Protein AF-0000000075263740 (afdb_homodimer)

InterPro domains:
  IPR004861 Atypical dual-specificity phosphatase Siw14-like [PF03162] (4-153)
  IPR016130 Protein-tyrosine phosphatase, active site [PS00383] (99-109)
  IPR020422 Dual specificity protein phosphatase domain [PS50054] (9-160)
  IPR020428 Atypical dual-specificity phosphatase Siw14-like, plant and fungi [PR01911] (4-21)
  IPR020428 Atypical dual-specificity phosphatase Siw14-like, plant and fungi [PR01911] (41-54)
  IPR020428 Atypical dual-specificity phosphatase Siw14-like, plant and fungi [PR01911] (60-74)
  IPR020428 Atypical dual-specificity phosphatase Siw14-like, plant and fungi [PR01911] (77-91)
  IPR029021 Protein-tyrosine phosphatase-like [G3DSA:3.90.190.10] (3-152)
  IPR029021 Protein-tyrosine phosphatase-like [SSF52799] (4-150)

Structure (mmCIF, N/CA/C/O backbone):
data_AF-0000000075263740-model_v1
#
loop_
_entity.id
_entity.type
_entity.pdbx_description
1 polymer 'diphosphoinositol-polyphosphate diphosphatase'
#
loop_
_atom_site.group_PDB
_atom_site.id
_atom_site.type_symbol
_atom_site.label_atom_id
_atom_site.label_alt_id
_atom_site.label_comp_id
_atom_site.label_asym_id
_atom_site.label_entity_id
_atom_site.label_seq_id
_atom_site.pdbx_PDB_ins_code
_atom_site.Cartn_x
_atom_site.Cartn_y
_atom_site.Cartn_z
_atom_site.occupancy
_atom_site.B_iso_or_equiv
_atom_site.auth_seq_id
_atom_site.auth_comp_id
_atom_site.auth_asym_id
_atom_site.auth_atom_id
_atom_site.pdbx_PDB_model_num
ATOM 1 N N . GLU A 1 1 ? 23.812 7.07 6.633 1 76.94 1 GLU A N 1
ATOM 2 C CA . GLU A 1 1 ? 23.484 5.73 6.168 1 76.94 1 GLU A CA 1
ATOM 3 C C . GLU A 1 1 ? 22.984 5.754 4.723 1 76.94 1 GLU A C 1
ATOM 5 O O . GLU A 1 1 ? 22.375 6.73 4.285 1 76.94 1 GLU A O 1
ATOM 10 N N . GLU A 1 2 ? 23.391 4.809 3.998 1 90.5 2 GLU A N 1
ATOM 11 C CA . GLU A 1 2 ? 22.984 4.715 2.6 1 90.5 2 GLU A CA 1
ATOM 12 C C . GLU A 1 2 ? 21.469 4.613 2.471 1 90.5 2 GLU A C 1
ATOM 14 O O . GLU A 1 2 ? 20.812 3.936 3.268 1 90.5 2 GLU A O 1
ATOM 19 N N . ALA A 1 3 ? 20.938 5.309 1.479 1 95.38 3 ALA A N 1
ATOM 20 C CA . ALA A 1 3 ? 19.5 5.324 1.26 1 95.38 3 ALA A CA 1
ATOM 21 C C . ALA A 1 3 ? 18.984 3.93 0.912 1 95.38 3 ALA A C 1
ATOM 23 O O . ALA A 1 3 ? 19.656 3.176 0.198 1 95.38 3 ALA A O 1
ATOM 24 N N . LEU A 1 4 ? 17.922 3.613 1.418 1 97.81 4 LEU A N 1
ATOM 25 C CA . LEU A 1 4 ? 17.234 2.365 1.099 1 97.81 4 LEU A CA 1
ATOM 26 C C . LEU A 1 4 ? 16.469 2.482 -0.217 1 97.81 4 LEU A C 1
ATOM 28 O O . LEU A 1 4 ? 15.859 3.516 -0.495 1 97.81 4 LEU A O 1
ATOM 32 N N . ILE A 1 5 ? 16.5 1.421 -1.01 1 98.5 5 ILE A N 1
ATOM 33 C CA . ILE A 1 5 ? 15.852 1.415 -2.316 1 98.5 5 ILE A CA 1
ATOM 34 C C . ILE A 1 5 ? 14.891 0.235 -2.41 1 98.5 5 ILE A C 1
ATOM 36 O O . ILE A 1 5 ? 15.297 -0.881 -2.744 1 98.5 5 ILE A O 1
ATOM 40 N N . PRO A 1 6 ? 13.672 0.442 -2.109 1 98.56 6 PRO A N 1
ATOM 41 C CA . PRO A 1 6 ? 12.711 -0.633 -2.367 1 98.56 6 PRO A CA 1
ATOM 42 C C . PRO A 1 6 ? 12.602 -0.986 -3.848 1 98.56 6 PRO A C 1
ATOM 44 O O . PRO A 1 6 ? 12.883 -0.147 -4.707 1 98.56 6 PRO A O 1
ATOM 47 N N . PRO A 1 7 ? 12.273 -2.227 -4.102 1 98.5 7 PRO A N 1
ATOM 48 C CA . PRO A 1 7 ? 11.984 -2.525 -5.508 1 98.5 7 PRO A CA 1
ATOM 49 C C . PRO A 1 7 ? 10.828 -1.7 -6.062 1 98.5 7 PRO A C 1
ATOM 51 O O . PRO A 1 7 ? 9.969 -1.248 -5.305 1 98.5 7 PRO A O 1
ATOM 54 N N . GLU A 1 8 ? 10.797 -1.529 -7.332 1 97.25 8 GLU A N 1
ATOM 55 C CA . GLU A 1 8 ? 9.703 -0.794 -7.969 1 97.25 8 GLU A CA 1
ATOM 56 C C . GLU A 1 8 ? 8.352 -1.419 -7.641 1 97.25 8 GLU A C 1
ATOM 58 O O . GLU A 1 8 ? 8.242 -2.639 -7.504 1 97.25 8 GLU A O 1
ATOM 63 N N . ASN A 1 9 ? 7.355 -0.54 -7.52 1 97.69 9 ASN A N 1
ATOM 64 C CA . ASN A 1 9 ? 5.984 -0.971 -7.27 1 97.69 9 ASN A CA 1
ATOM 65 C C . ASN A 1 9 ? 5.855 -1.677 -5.922 1 97.69 9 ASN A C 1
ATOM 67 O O . ASN A 1 9 ? 5.023 -2.572 -5.762 1 97.69 9 ASN A O 1
ATOM 71 N N . PHE A 1 10 ? 6.742 -1.309 -5.023 1 98.56 10 PHE A N 1
ATOM 72 C CA . PHE A 1 10 ? 6.707 -1.87 -3.68 1 98.56 10 PHE A CA 1
ATOM 73 C C . PHE A 1 10 ? 5.559 -1.276 -2.873 1 98.56 10 PHE A C 1
ATOM 75 O O . PHE A 1 10 ? 5.309 -0.071 -2.936 1 98.56 10 PHE A O 1
ATOM 82 N N . ASN A 1 11 ? 4.926 -2.109 -2.135 1 98.44 11 ASN A N 1
ATOM 83 C CA . ASN A 1 11 ? 3.92 -1.655 -1.181 1 98.44 11 ASN A CA 1
ATOM 84 C C . ASN A 1 11 ? 3.539 -2.758 -0.197 1 98.44 11 ASN A C 1
ATOM 86 O O . ASN A 1 11 ? 3.797 -3.936 -0.45 1 98.44 11 ASN A O 1
ATOM 90 N N . MET A 1 12 ? 3.053 -2.33 0.878 1 98.19 12 MET A N 1
ATOM 91 C CA . MET A 1 12 ? 2.4 -3.273 1.782 1 98.19 12 MET A CA 1
ATOM 92 C C . MET A 1 12 ? 0.976 -3.572 1.323 1 98.19 12 MET A C 1
ATOM 94 O O . MET A 1 12 ? 0.215 -2.654 1.011 1 98.19 12 MET A O 1
ATOM 98 N N . VAL A 1 13 ? 0.697 -4.844 1.227 1 98.38 13 VAL A N 1
ATOM 99 C CA . VAL A 1 13 ? -0.637 -5.273 0.818 1 98.38 13 VAL A CA 1
ATOM 100 C C . VAL A 1 13 ? -1.546 -5.371 2.041 1 98.38 13 VAL A C 1
ATOM 102 O O . VAL A 1 13 ? -2.65 -4.824 2.049 1 98.38 13 VAL A O 1
ATOM 105 N N . CYS A 1 14 ? -1.186 -6.055 2.996 1 96.88 14 CYS A N 1
ATOM 106 C CA . CYS A 1 14 ? -1.741 -6.191 4.336 1 96.88 14 CYS A CA 1
ATOM 107 C C . CYS A 1 14 ? -0.668 -6.621 5.332 1 96.88 14 CYS A C 1
ATOM 109 O O . CYS A 1 14 ? 0.514 -6.68 4.988 1 96.88 14 CYS A O 1
ATOM 111 N N . GLU A 1 15 ? -1.033 -6.77 6.578 1 94.75 15 GLU A N 1
ATOM 112 C CA . GLU A 1 15 ? -0.039 -7.059 7.609 1 94.75 15 GLU A CA 1
ATOM 113 C C . GLU A 1 15 ? 0.858 -8.219 7.195 1 94.75 15 GLU A C 1
ATOM 115 O O . GLU A 1 15 ? 0.372 -9.32 6.922 1 94.75 15 GLU A O 1
ATOM 120 N N . HIS A 1 16 ? 2.133 -7.984 7 1 96.31 16 HIS A N 1
ATOM 121 C CA . HIS A 1 16 ? 3.209 -8.945 6.781 1 96.31 16 HIS A CA 1
ATOM 122 C C . HIS A 1 16 ? 3.211 -9.445 5.34 1 96.31 16 HIS A C 1
ATOM 124 O O . HIS A 1 16 ? 3.844 -10.461 5.031 1 96.31 16 HIS A O 1
ATOM 130 N N . VAL A 1 17 ? 2.451 -8.844 4.477 1 98.5 17 VAL A N 1
ATOM 131 C CA . VAL A 1 17 ? 2.432 -9.188 3.059 1 98.5 17 VAL A CA 1
ATOM 132 C C . VAL A 1 17 ? 2.857 -7.984 2.225 1 98.5 17 VAL A C 1
ATOM 134 O O . VAL A 1 17 ? 2.254 -6.91 2.316 1 98.5 17 VAL A O 1
ATOM 137 N N . TYR A 1 18 ? 3.863 -8.18 1.417 1 98.81 18 TYR A N 1
ATOM 138 C CA . TYR A 1 18 ? 4.398 -7.117 0.57 1 98.81 18 TYR A CA 1
ATOM 139 C C . TYR A 1 18 ? 4.34 -7.512 -0.9 1 98.81 18 TYR A C 1
ATOM 141 O O . TYR A 1 18 ? 4.352 -8.703 -1.23 1 98.81 18 TYR A O 1
ATOM 149 N N . ARG A 1 19 ? 4.281 -6.504 -1.743 1 98.88 19 ARG A N 1
ATOM 150 C CA . ARG A 1 19 ? 4.348 -6.715 -3.186 1 98.88 19 ARG A CA 1
ATOM 151 C C . ARG A 1 19 ? 5.43 -5.848 -3.82 1 98.88 19 ARG A C 1
ATOM 153 O O . ARG A 1 19 ? 5.762 -4.785 -3.297 1 98.88 19 ARG A O 1
ATOM 160 N N . SER A 1 20 ? 5.941 -6.297 -4.934 1 98.75 20 SER A N 1
ATOM 161 C CA . SER A 1 20 ? 6.91 -5.461 -5.637 1 98.75 20 SER A CA 1
ATOM 162 C C . SER A 1 20 ? 7.207 -6.008 -7.031 1 98.75 20 SER A C 1
ATOM 164 O O . SER A 1 20 ? 6.629 -7.016 -7.441 1 98.75 20 SER A O 1
ATOM 166 N N . SER A 1 21 ? 8.086 -5.297 -7.719 1 98.56 21 SER A N 1
ATOM 167 C CA . SER A 1 21 ? 8.773 -5.828 -8.891 1 98.56 21 SER A CA 1
ATOM 168 C C . SER A 1 21 ? 9.898 -6.777 -8.492 1 98.56 21 SER A C 1
ATOM 170 O O . SER A 1 21 ? 10.148 -6.984 -7.305 1 98.56 21 SER A O 1
ATOM 172 N N . PHE A 1 22 ? 10.484 -7.336 -9.492 1 98.81 22 PHE A N 1
ATOM 173 C CA . PHE A 1 22 ? 11.594 -8.258 -9.297 1 98.81 22 PHE A CA 1
ATOM 174 C C . PHE A 1 22 ? 12.734 -7.59 -8.531 1 98.81 22 PHE A C 1
ATOM 176 O O . PHE A 1 22 ? 13.227 -6.539 -8.945 1 98.81 22 PHE A O 1
ATOM 183 N N . PRO A 1 23 ? 13.203 -8.188 -7.434 1 98.69 23 PRO A N 1
ATOM 184 C CA . PRO A 1 23 ? 14.273 -7.578 -6.645 1 98.69 23 PRO A CA 1
ATOM 185 C C . PRO A 1 23 ? 15.641 -7.691 -7.32 1 98.69 23 PRO A C 1
ATOM 187 O O . PRO A 1 23 ? 15.992 -8.758 -7.832 1 98.69 23 PRO A O 1
ATOM 190 N N . LYS A 1 24 ? 16.328 -6.645 -7.332 1 98.5 24 LYS A N 1
ATOM 191 C CA . LYS A 1 24 ? 17.703 -6.594 -7.797 1 98.5 24 LYS A CA 1
ATOM 192 C C . LYS A 1 24 ? 18.672 -6.344 -6.637 1 98.5 24 LYS A C 1
ATOM 194 O O . LYS A 1 24 ? 18.234 -6.059 -5.516 1 98.5 24 LYS A O 1
ATOM 199 N N . LYS A 1 25 ? 19.938 -6.426 -6.84 1 98.31 25 LYS A N 1
ATOM 200 C CA . LYS A 1 25 ? 20.969 -6.297 -5.809 1 98.31 25 LYS A CA 1
ATOM 201 C C . LYS A 1 25 ? 20.812 -4.984 -5.043 1 98.31 25 LYS A C 1
ATOM 203 O O . LYS A 1 25 ? 20.969 -4.949 -3.82 1 98.31 25 LYS A O 1
ATOM 208 N N . LYS A 1 26 ? 20.5 -3.932 -5.727 1 98.12 26 LYS A N 1
ATOM 209 C CA . LYS A 1 26 ? 20.391 -2.611 -5.113 1 98.12 26 LYS A CA 1
ATOM 210 C C . LYS A 1 26 ? 19.25 -2.564 -4.109 1 98.12 26 LYS A C 1
ATOM 212 O O . LYS A 1 26 ? 19.156 -1.638 -3.301 1 98.12 26 LYS A O 1
ATOM 217 N N . HIS A 1 27 ? 18.391 -3.553 -4.176 1 98.62 27 HIS A N 1
ATOM 218 C CA . HIS A 1 27 ? 17.219 -3.574 -3.309 1 98.62 27 HIS A CA 1
ATOM 219 C C . HIS A 1 27 ? 17.484 -4.379 -2.041 1 98.62 27 HIS A C 1
ATOM 221 O O . HIS A 1 27 ? 16.656 -4.383 -1.119 1 98.62 27 HIS A O 1
ATOM 227 N N . TYR A 1 28 ? 18.547 -5.098 -1.917 1 98.44 28 TY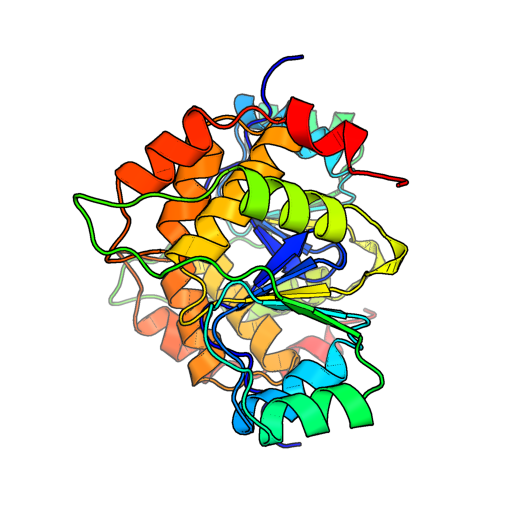R A N 1
ATOM 228 C CA . TYR A 1 28 ? 18.766 -6.109 -0.885 1 98.44 28 TYR A CA 1
ATOM 229 C C . TYR A 1 28 ? 18.828 -5.469 0.497 1 98.44 28 TYR A C 1
ATOM 231 O O . TYR A 1 28 ? 18.281 -6.004 1.463 1 98.44 28 TYR A O 1
ATOM 239 N N . LYS A 1 29 ? 19.484 -4.324 0.58 1 98 29 LYS A N 1
ATOM 240 C CA . LYS A 1 29 ? 19.578 -3.66 1.877 1 98 29 LYS A CA 1
ATOM 241 C C . LYS A 1 29 ? 18.188 -3.311 2.414 1 98 29 LYS A C 1
ATOM 243 O O . LYS A 1 29 ? 17.938 -3.439 3.613 1 98 29 LYS A O 1
ATOM 248 N N . PHE A 1 30 ? 17.359 -2.844 1.54 1 98.56 30 PHE A N 1
ATOM 249 C CA . PHE A 1 30 ? 15.977 -2.555 1.916 1 98.56 30 PHE A CA 1
ATOM 250 C C . PHE A 1 30 ? 15.258 -3.826 2.344 1 98.56 30 PHE A C 1
ATOM 252 O O . PHE A 1 30 ? 14.594 -3.852 3.385 1 98.56 30 PHE A O 1
ATOM 259 N N . LEU A 1 31 ? 15.43 -4.91 1.576 1 98.69 31 LEU A N 1
ATOM 260 C CA . LEU A 1 31 ? 14.719 -6.164 1.829 1 98.69 31 LEU A CA 1
ATOM 261 C C . LEU A 1 31 ? 15.172 -6.781 3.15 1 98.69 31 LEU A C 1
ATOM 263 O O . LEU A 1 31 ? 14.375 -7.414 3.844 1 98.69 31 LEU A O 1
ATOM 267 N N . GLU A 1 32 ? 16.422 -6.586 3.514 1 98.31 32 GLU A N 1
ATOM 268 C CA . GLU A 1 32 ? 16.938 -7.094 4.781 1 98.31 32 GLU A CA 1
ATOM 269 C C . GLU A 1 32 ? 16.172 -6.508 5.965 1 98.31 32 GLU A C 1
ATOM 271 O O . GLU A 1 32 ? 15.961 -7.184 6.973 1 98.31 32 GLU A O 1
ATOM 276 N N . LYS A 1 33 ? 15.727 -5.297 5.812 1 97.25 33 LYS A N 1
ATOM 277 C CA . LYS A 1 33 ? 15.047 -4.609 6.906 1 97.25 33 LYS A CA 1
ATOM 278 C C . LYS A 1 33 ? 13.648 -5.176 7.129 1 97.25 33 LYS A C 1
ATOM 280 O O . LYS A 1 33 ? 13.062 -5.004 8.203 1 97.25 33 LYS A O 1
ATOM 285 N N . LEU A 1 34 ? 13.117 -5.848 6.137 1 97.56 34 LEU A N 1
ATOM 286 C CA . LEU A 1 34 ? 11.758 -6.371 6.227 1 97.56 34 LEU A CA 1
ATOM 287 C C . LEU A 1 34 ? 11.727 -7.676 7.016 1 97.56 34 LEU A C 1
ATOM 289 O O . LEU A 1 34 ? 10.664 -8.125 7.438 1 97.56 34 LEU A O 1
ATOM 293 N N . LYS A 1 35 ? 12.914 -8.328 7.125 1 98.25 35 LYS A N 1
ATOM 294 C CA . LYS A 1 35 ? 13.023 -9.594 7.844 1 98.25 35 LYS A CA 1
ATOM 295 C C . LYS A 1 35 ? 12.031 -10.617 7.305 1 98.25 35 LYS A C 1
ATOM 297 O O . LYS A 1 35 ? 11.32 -11.266 8.078 1 98.25 35 LYS A O 1
ATOM 302 N N . LEU A 1 36 ? 12.086 -10.805 6.023 1 98.75 36 LEU A N 1
ATOM 303 C CA . LEU A 1 36 ? 11.18 -11.703 5.332 1 98.75 36 LEU A CA 1
ATOM 304 C C . LEU A 1 36 ? 11.43 -13.148 5.742 1 98.75 36 LEU A C 1
ATOM 306 O O . LEU A 1 36 ? 12.586 -13.562 5.906 1 98.75 36 LEU A O 1
ATOM 310 N N . LYS A 1 37 ? 10.375 -13.844 5.848 1 98.88 37 LYS A N 1
ATOM 311 C CA . LYS A 1 37 ? 10.469 -15.289 6.012 1 98.88 37 LYS A CA 1
ATOM 312 C C . LYS A 1 37 ? 10.414 -16 4.66 1 98.88 37 LYS A C 1
ATOM 314 O O . LYS A 1 37 ? 11.016 -17.062 4.484 1 98.88 37 LYS A O 1
ATOM 319 N N . SER A 1 38 ? 9.68 -15.438 3.729 1 98.94 38 SER A N 1
ATOM 320 C CA . SER A 1 38 ? 9.531 -16.078 2.422 1 98.94 38 SER A CA 1
ATOM 321 C C . SER A 1 38 ? 9.453 -15.031 1.311 1 98.94 38 SER A C 1
ATOM 323 O O . SER A 1 38 ? 9.07 -13.883 1.552 1 98.94 38 SER A O 1
ATOM 325 N N . VAL A 1 39 ? 9.836 -15.445 0.193 1 98.94 39 VAL A N 1
ATOM 326 C CA . VAL A 1 39 ? 9.617 -14.734 -1.063 1 98.94 39 VAL A CA 1
ATOM 327 C C . VAL A 1 39 ? 8.836 -15.617 -2.027 1 98.94 39 VAL A C 1
ATOM 329 O O . VAL A 1 39 ? 9.203 -16.781 -2.256 1 98.94 39 VAL A O 1
ATOM 332 N N . LEU A 1 40 ? 7.754 -15.141 -2.502 1 98.88 40 LEU A N 1
ATOM 333 C CA . LEU A 1 40 ? 6.914 -15.805 -3.49 1 98.88 40 LEU A CA 1
ATOM 334 C C . LEU A 1 40 ? 7.035 -15.133 -4.852 1 98.88 40 LEU A C 1
ATOM 336 O O . LEU A 1 40 ? 6.738 -13.945 -4.988 1 98.88 40 LEU A O 1
ATOM 340 N N . THR A 1 41 ? 7.469 -15.883 -5.828 1 98.75 41 THR A N 1
ATOM 341 C CA . THR A 1 41 ? 7.605 -15.312 -7.16 1 98.75 41 THR A CA 1
ATOM 342 C C . THR A 1 41 ? 6.605 -15.938 -8.125 1 98.75 41 THR A C 1
ATOM 344 O O . THR A 1 41 ? 6.328 -17.141 -8.047 1 98.75 41 THR A O 1
ATOM 347 N N . LEU A 1 42 ? 6.168 -15.148 -9.055 1 97.88 42 LEU A N 1
ATOM 348 C CA . LEU A 1 42 ? 5.199 -15.594 -10.047 1 97.88 42 LEU A CA 1
ATOM 349 C C . LEU A 1 42 ? 5.852 -15.727 -11.422 1 97.88 42 LEU A C 1
ATOM 351 O O . LEU A 1 42 ? 5.172 -16 -12.414 1 97.88 42 LEU A O 1
ATOM 355 N N . ILE A 1 43 ? 7.141 -15.461 -11.453 1 96.5 43 ILE A N 1
ATOM 356 C CA . ILE A 1 43 ? 7.801 -15.578 -12.742 1 96.5 43 ILE A CA 1
ATOM 357 C C . ILE A 1 43 ? 8.07 -17.047 -13.055 1 96.5 43 ILE A C 1
ATOM 359 O O . ILE A 1 43 ? 8.227 -17.859 -12.148 1 96.5 43 ILE A O 1
ATOM 363 N N . LEU A 1 44 ? 8.172 -17.359 -14.359 1 93.25 44 LEU A N 1
ATOM 364 C CA . LEU A 1 44 ? 8.406 -18.719 -14.836 1 93.25 44 LEU A CA 1
ATOM 365 C C . LEU A 1 44 ? 9.898 -19.031 -14.875 1 93.25 44 LEU A C 1
ATOM 367 O O . LEU A 1 44 ? 10.297 -20.172 -14.672 1 93.25 44 LEU A O 1
ATOM 371 N N . GLU A 1 45 ? 10.664 -18.062 -15.133 1 94.94 45 GLU A N 1
ATOM 372 C CA . GLU A 1 45 ? 12.102 -18.219 -15.352 1 94.94 45 GLU A CA 1
ATOM 373 C C . GLU A 1 45 ? 12.812 -18.672 -14.078 1 94.94 45 GLU A C 1
ATOM 375 O O . GLU A 1 45 ? 12.32 -18.438 -12.969 1 94.94 45 GLU A O 1
ATOM 380 N N . GLU A 1 46 ? 13.867 -19.25 -14.297 1 96.81 46 GLU A N 1
ATOM 381 C CA . GLU A 1 46 ? 14.719 -19.625 -13.172 1 96.81 46 GLU A CA 1
ATOM 382 C C . GLU A 1 46 ? 15.188 -18.391 -12.398 1 96.81 46 GLU A C 1
ATOM 384 O O . GLU A 1 46 ? 15.555 -17.375 -13 1 96.81 46 GLU A O 1
ATOM 389 N N . TYR A 1 47 ? 15.141 -18.562 -11.133 1 97.38 47 TYR A N 1
ATOM 390 C CA . TYR A 1 47 ? 15.562 -17.438 -10.289 1 97.38 47 TYR A CA 1
ATOM 391 C C . TYR A 1 47 ? 17.078 -17.25 -10.359 1 97.38 47 TYR A C 1
ATOM 393 O O . TYR A 1 47 ? 17.844 -18.219 -10.258 1 97.38 47 TYR A O 1
ATOM 401 N N . PRO A 1 48 ? 17.547 -16.047 -10.594 1 98.06 48 PRO A N 1
ATOM 402 C CA . PRO A 1 48 ? 18.984 -15.82 -10.742 1 98.06 48 PRO A CA 1
ATOM 403 C C . PRO A 1 48 ? 19.781 -16.281 -9.523 1 98.06 48 PRO A C 1
ATOM 405 O O . PRO A 1 48 ? 19.312 -16.156 -8.391 1 98.06 48 PRO A O 1
ATOM 408 N N . GLU A 1 49 ? 20.969 -16.688 -9.727 1 98.19 49 GLU A N 1
ATOM 409 C CA . GLU A 1 49 ? 21.844 -17.219 -8.688 1 98.19 49 GLU A CA 1
ATOM 410 C C . GLU A 1 49 ? 22.078 -16.188 -7.582 1 98.19 49 GLU A C 1
ATOM 412 O O . GLU A 1 49 ? 22.062 -16.531 -6.398 1 98.19 49 GLU A O 1
ATOM 417 N N . GLN A 1 50 ? 22.312 -15.008 -7.996 1 98.19 50 GLN A N 1
ATOM 418 C CA . GLN A 1 50 ? 22.578 -13.945 -7.031 1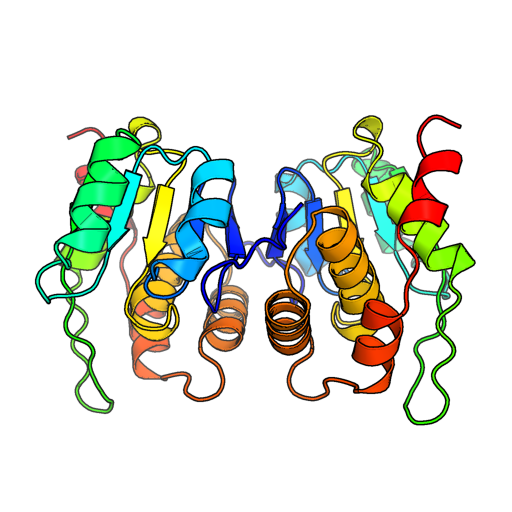 98.19 50 GLN A CA 1
ATOM 419 C C . GLN A 1 50 ? 21.391 -13.773 -6.082 1 98.19 50 GLN A C 1
ATOM 421 O O . GLN A 1 50 ? 21.578 -13.555 -4.883 1 98.19 50 GLN A O 1
ATOM 426 N N . ASN A 1 51 ? 20.234 -13.797 -6.621 1 98.69 51 ASN A N 1
ATOM 427 C CA . ASN A 1 51 ? 19.031 -13.688 -5.805 1 98.69 51 ASN A CA 1
ATOM 428 C C . ASN A 1 51 ? 18.875 -14.883 -4.867 1 98.69 51 ASN A C 1
ATOM 430 O O . ASN A 1 51 ? 18.531 -14.719 -3.699 1 98.69 51 ASN A O 1
ATOM 434 N N . MET A 1 52 ? 19.141 -16.062 -5.371 1 98.62 52 MET A N 1
ATOM 435 C CA . MET A 1 52 ? 19.047 -17.266 -4.543 1 98.62 52 MET A CA 1
ATOM 436 C C . MET A 1 52 ? 20.047 -17.203 -3.387 1 98.62 52 MET A C 1
ATOM 438 O O . MET A 1 52 ? 19.719 -17.594 -2.264 1 98.62 52 MET A O 1
ATOM 442 N N . LYS A 1 53 ? 21.188 -16.75 -3.658 1 98.62 53 LYS A N 1
ATOM 443 C CA . LYS A 1 53 ? 22.203 -16.609 -2.615 1 98.62 53 LYS A CA 1
ATOM 444 C C . LYS A 1 53 ? 21.719 -15.648 -1.523 1 98.62 53 LYS A C 1
ATOM 446 O O . LYS A 1 53 ? 21.891 -15.922 -0.334 1 98.62 53 LYS A O 1
ATOM 451 N N . PHE A 1 54 ? 21.172 -14.531 -1.949 1 98.69 54 PHE A N 1
ATOM 452 C CA . PHE A 1 54 ? 20.625 -13.57 -0.999 1 98.69 54 PHE A CA 1
ATOM 453 C C . PHE A 1 54 ? 19.578 -14.227 -0.096 1 98.69 54 PHE A C 1
ATOM 455 O O . PHE A 1 54 ? 19.625 -14.055 1.125 1 98.69 54 PHE A O 1
ATOM 462 N N . LEU A 1 55 ? 18.625 -14.961 -0.699 1 98.81 55 LEU A N 1
ATOM 463 C CA . LEU A 1 55 ? 17.594 -15.641 0.069 1 98.81 55 LEU A CA 1
ATOM 464 C C . LEU A 1 55 ? 18.203 -16.625 1.066 1 98.81 55 LEU A C 1
ATOM 466 O O . LEU A 1 55 ? 17.781 -16.672 2.225 1 98.81 55 LEU A O 1
ATOM 470 N N . GLU A 1 56 ? 19.172 -17.359 0.648 1 98.56 56 GLU A N 1
ATOM 471 C CA . GLU A 1 56 ? 19.844 -18.328 1.506 1 98.56 56 GLU A CA 1
ATOM 472 C C . GLU A 1 56 ? 20.547 -17.641 2.676 1 98.56 56 GLU A C 1
ATOM 474 O O . GLU A 1 56 ? 20.406 -18.078 3.824 1 98.56 56 GLU A O 1
ATOM 479 N N . GLU A 1 57 ? 21.203 -16.641 2.359 1 98.44 57 GLU A N 1
ATOM 480 C CA . GLU A 1 57 ? 21.938 -15.906 3.385 1 98.44 57 GLU A CA 1
ATOM 481 C C . GLU A 1 57 ? 21 -15.32 4.43 1 98.44 57 GLU A C 1
ATOM 483 O O . GLU A 1 57 ? 21.359 -15.195 5.602 1 98.44 57 GLU A O 1
ATOM 488 N N . GLN A 1 58 ? 19.859 -14.977 4.023 1 98.38 58 GLN A N 1
ATOM 489 C CA . GLN A 1 58 ? 18.891 -14.352 4.918 1 98.38 58 GLN A CA 1
ATOM 490 C C . GLN A 1 58 ? 17.922 -15.383 5.492 1 98.38 58 GLN A C 1
ATOM 492 O O . GLN A 1 58 ? 17 -15.039 6.227 1 98.38 58 GLN A O 1
ATOM 497 N N . ASN A 1 59 ? 18.125 -16.641 5.094 1 98.62 59 ASN A N 1
ATOM 498 C CA . ASN A 1 59 ? 17.266 -17.719 5.543 1 98.62 59 ASN A CA 1
ATOM 499 C C . ASN A 1 59 ? 15.82 -17.5 5.145 1 98.62 59 ASN A C 1
ATOM 501 O O . ASN A 1 59 ? 14.914 -17.641 5.973 1 98.62 59 ASN A O 1
ATOM 505 N N . ILE A 1 60 ? 15.648 -17.078 3.938 1 98.81 60 ILE A N 1
ATOM 506 C CA . ILE A 1 60 ? 14.32 -16.797 3.387 1 98.81 60 ILE A CA 1
ATOM 507 C C . ILE A 1 60 ? 13.867 -17.969 2.525 1 98.81 60 ILE A C 1
ATOM 509 O O . ILE A 1 60 ? 14.609 -18.438 1.649 1 98.81 60 ILE A O 1
ATOM 513 N N . GLN A 1 61 ? 12.672 -18.453 2.727 1 98.81 61 GLN A N 1
ATOM 514 C CA . GLN A 1 61 ? 12.086 -19.516 1.92 1 98.81 61 GLN A CA 1
ATOM 515 C C . GLN A 1 61 ? 11.664 -19 0.548 1 98.81 61 GLN A C 1
ATOM 517 O O . GLN A 1 61 ? 11.078 -17.922 0.44 1 98.81 61 GLN A O 1
ATOM 522 N N . PHE A 1 62 ? 12.031 -19.812 -0.433 1 98.75 62 PHE A N 1
ATOM 523 C CA . PHE A 1 62 ? 11.703 -19.438 -1.807 1 98.75 62 PHE A CA 1
ATOM 524 C C . PHE A 1 62 ? 10.508 -20.25 -2.309 1 98.75 62 PHE A C 1
ATOM 526 O O . PHE A 1 62 ? 10.531 -21.484 -2.295 1 98.75 62 PHE A O 1
ATOM 533 N N . LEU A 1 63 ? 9.469 -19.578 -2.777 1 98.75 63 LEU A N 1
ATOM 534 C CA . LEU A 1 63 ? 8.266 -20.188 -3.328 1 98.75 63 LEU A CA 1
ATOM 535 C C . LEU A 1 63 ? 8.016 -19.703 -4.754 1 98.75 63 LEU A C 1
ATOM 537 O O . LEU A 1 63 ? 7.812 -18.516 -4.98 1 98.75 63 LEU A O 1
ATOM 541 N N . GLN A 1 64 ? 8.023 -20.609 -5.672 1 98.38 64 GLN A N 1
ATOM 542 C CA . GLN A 1 64 ? 7.828 -20.219 -7.062 1 98.38 64 GLN A CA 1
ATOM 543 C C . GLN A 1 64 ? 6.555 -20.828 -7.637 1 98.38 64 GLN A C 1
ATOM 545 O O . GLN A 1 64 ? 6.379 -22.047 -7.609 1 98.38 64 GLN A O 1
ATOM 550 N N . PHE A 1 65 ? 5.684 -20.016 -8.07 1 97.38 65 PHE A N 1
ATOM 551 C CA . PHE A 1 65 ? 4.477 -20.375 -8.812 1 97.38 65 PHE A CA 1
ATOM 552 C C . PHE A 1 65 ? 4.461 -19.703 -10.18 1 97.38 65 PHE A C 1
ATOM 554 O O . PHE A 1 65 ? 3.758 -18.719 -10.383 1 97.38 65 PHE A O 1
ATOM 561 N N . GLY A 1 66 ? 5.129 -20.266 -11.078 1 94.69 66 GLY A N 1
ATOM 562 C CA . GLY A 1 66 ? 5.395 -19.656 -12.375 1 94.69 66 GLY A CA 1
ATOM 563 C C . GLY A 1 66 ? 4.148 -19.484 -13.219 1 94.69 66 GLY A C 1
ATOM 564 O O . GLY A 1 66 ? 3.439 -20.453 -13.5 1 94.69 66 GLY A O 1
ATOM 565 N N . ILE A 1 67 ? 3.92 -18.281 -13.578 1 92.75 67 ILE A N 1
ATOM 566 C CA . ILE A 1 67 ? 2.846 -17.906 -14.492 1 92.75 67 ILE A CA 1
ATOM 567 C C . ILE A 1 67 ? 3.424 -17.125 -15.672 1 92.75 67 ILE A C 1
ATOM 569 O O . ILE A 1 67 ? 4.203 -16.188 -15.484 1 92.75 67 ILE A O 1
ATOM 573 N N . ALA A 1 68 ? 3.08 -17.547 -16.875 1 88.19 68 ALA A N 1
ATOM 574 C CA . ALA A 1 68 ? 3.611 -16.875 -18.062 1 88.19 68 ALA A CA 1
ATOM 575 C C . ALA A 1 68 ? 3.117 -15.438 -18.141 1 88.19 68 ALA A C 1
ATOM 577 O O . ALA A 1 68 ? 1.954 -15.156 -17.844 1 88.19 68 ALA A O 1
ATOM 578 N N . GLY A 1 69 ? 4.043 -14.477 -18.406 1 79.88 69 GLY A N 1
ATOM 579 C CA . GLY A 1 69 ? 3.65 -13.094 -18.641 1 79.88 69 GLY A CA 1
ATOM 580 C C . GLY A 1 69 ? 2.852 -12.914 -19.922 1 79.88 69 GLY A C 1
ATOM 581 O O . GLY A 1 69 ? 3.268 -13.367 -20.984 1 79.88 69 GLY A O 1
ATOM 582 N N . ASN A 1 70 ? 1.552 -12.859 -19.812 1 68.25 70 ASN A N 1
ATOM 583 C CA . ASN A 1 70 ? 0.746 -12.828 -21.031 1 68.25 70 ASN A CA 1
ATOM 584 C C . ASN A 1 70 ? 0.507 -11.398 -21.5 1 68.25 70 ASN A C 1
ATOM 586 O O . ASN A 1 70 ? 0.52 -10.461 -20.703 1 68.25 70 ASN A O 1
ATOM 590 N N . LYS A 1 71 ? 0.788 -11.281 -22.875 1 68.12 71 LYS A N 1
ATOM 591 C CA . LYS A 1 71 ? 0.366 -10.031 -23.5 1 68.12 71 LYS A CA 1
ATOM 592 C C . LYS A 1 71 ? -1.03 -10.164 -24.094 1 68.12 71 LYS A C 1
ATOM 594 O O . LYS A 1 71 ? -1.386 -11.211 -24.625 1 68.12 71 LYS A O 1
ATOM 599 N N . GLU A 1 72 ? -1.943 -9.344 -23.75 1 65.56 72 GLU A N 1
ATOM 600 C CA . GLU A 1 72 ? -3.275 -9.328 -24.344 1 65.56 72 GLU A CA 1
ATOM 601 C C . GLU A 1 72 ? -3.205 -9.508 -25.859 1 65.56 72 GLU A C 1
ATOM 603 O O . GLU A 1 72 ? -2.221 -9.117 -26.5 1 65.56 72 GLU A O 1
ATOM 608 N N . PRO A 1 73 ? -4.203 -10.125 -26.531 1 64.5 73 PRO A N 1
ATOM 609 C CA . PRO A 1 73 ? -5.535 -10.477 -26.031 1 64.5 73 PRO A CA 1
ATOM 610 C C . PRO A 1 73 ? -5.609 -11.922 -25.531 1 64.5 73 PRO A C 1
ATOM 612 O O . PRO A 1 73 ? -6.664 -12.359 -25.062 1 64.5 73 PRO A O 1
ATOM 615 N N . PHE A 1 74 ? -4.613 -12.719 -25.641 1 59.5 74 PHE A N 1
ATOM 616 C CA . PHE A 1 74 ? -4.699 -14.141 -25.328 1 59.5 74 PHE A CA 1
ATOM 617 C C . PHE A 1 74 ? -4.043 -14.43 -23.984 1 59.5 74 PHE A C 1
ATOM 619 O O . PHE A 1 74 ? -2.922 -14.945 -23.922 1 59.5 74 PHE A O 1
ATOM 626 N N . VAL A 1 75 ? -4.527 -13.859 -22.906 1 63.25 75 VAL A N 1
ATOM 627 C CA . VAL A 1 75 ? -3.949 -14.055 -21.578 1 63.25 75 VAL A CA 1
ATOM 628 C C . VAL A 1 75 ? -4.602 -15.266 -20.906 1 63.25 75 VAL A C 1
ATOM 630 O O . VAL A 1 75 ? -5.832 -15.359 -20.844 1 63.25 75 VAL A O 1
ATOM 633 N N . GLN A 1 76 ? -3.891 -16.391 -20.812 1 78.5 76 GLN A N 1
ATOM 634 C CA . GLN A 1 76 ? -4.402 -17.469 -19.953 1 78.5 76 GLN A CA 1
ATOM 635 C C . GLN A 1 76 ? -3.697 -17.484 -18.609 1 78.5 76 GLN A C 1
ATOM 637 O O . GLN A 1 76 ? -2.498 -17.75 -18.531 1 78.5 76 GLN A O 1
ATOM 642 N N . ILE A 1 77 ? -4.398 -16.984 -17.641 1 84.94 77 ILE A N 1
ATOM 643 C CA . ILE A 1 77 ? -3.891 -17.062 -16.266 1 84.94 77 ILE A CA 1
ATOM 644 C C . ILE A 1 77 ? -4.301 -18.391 -15.641 1 84.94 77 ILE A C 1
ATOM 646 O O . ILE A 1 77 ? -5.492 -18.656 -15.469 1 84.94 77 ILE A O 1
ATOM 650 N N . PRO A 1 78 ? -3.34 -19.219 -15.352 1 91.69 78 PRO A N 1
ATOM 651 C CA . PRO A 1 78 ? -3.678 -20.516 -14.766 1 91.69 78 PRO A CA 1
ATOM 652 C C . PRO A 1 78 ? -4.285 -20.391 -13.367 1 91.69 78 PRO A C 1
ATOM 654 O O . PRO A 1 78 ? -3.586 -20.031 -12.414 1 91.69 78 PRO A O 1
ATOM 657 N N . GLU A 1 79 ? -5.465 -20.75 -13.273 1 92.81 79 GLU A N 1
ATOM 658 C CA . GLU A 1 79 ? -6.211 -20.625 -12.031 1 92.81 79 GLU A CA 1
ATOM 659 C C . GLU A 1 79 ? -5.59 -21.484 -10.922 1 92.81 79 GLU A C 1
ATOM 661 O O . GLU A 1 79 ? -5.555 -21.062 -9.766 1 92.81 79 GLU A O 1
ATOM 666 N N . ASP A 1 80 ? -5.121 -22.609 -11.297 1 93.31 80 ASP A N 1
ATOM 667 C CA . ASP A 1 80 ? -4.547 -23.516 -10.312 1 93.31 80 ASP A CA 1
ATOM 668 C C . ASP A 1 80 ? -3.285 -22.922 -9.688 1 93.31 80 ASP A C 1
ATOM 670 O O . ASP A 1 80 ? -3.055 -23.078 -8.484 1 93.31 80 ASP A O 1
ATOM 674 N N . LYS A 1 81 ? -2.469 -22.266 -10.469 1 94.5 81 LYS A N 1
ATOM 675 C CA . LYS A 1 81 ? -1.258 -21.641 -9.945 1 94.5 81 LYS A CA 1
ATOM 676 C C . LYS A 1 81 ? -1.596 -20.469 -9.031 1 94.5 81 LYS A C 1
ATOM 678 O O . LYS A 1 81 ? -0.962 -20.281 -7.992 1 94.5 81 LYS A O 1
ATOM 683 N N . ILE A 1 82 ? -2.584 -19.719 -9.422 1 96.31 82 ILE A N 1
ATOM 684 C CA . ILE A 1 82 ? -3.031 -18.609 -8.602 1 96.31 82 ILE A CA 1
ATOM 685 C C . ILE A 1 82 ? -3.568 -19.125 -7.27 1 96.31 82 ILE A C 1
ATOM 687 O O . ILE A 1 82 ? -3.246 -18.594 -6.207 1 96.31 82 ILE A O 1
ATOM 691 N N . SER A 1 83 ? -4.32 -20.219 -7.355 1 96.75 83 SER A N 1
ATOM 692 C CA . SER A 1 83 ? -4.879 -20.781 -6.137 1 96.75 83 SER A CA 1
ATOM 693 C C . SER A 1 83 ? -3.775 -21.312 -5.219 1 96.75 83 SER A C 1
ATOM 695 O O . SER A 1 83 ? -3.832 -21.125 -4.004 1 96.75 83 SER A O 1
ATOM 697 N N . ALA A 1 84 ? -2.82 -21.953 -5.789 1 96.31 84 ALA A N 1
ATOM 698 C CA . ALA A 1 84 ? -1.7 -22.469 -5.004 1 96.31 84 ALA A CA 1
ATOM 699 C C . ALA A 1 84 ? -0.908 -21.328 -4.371 1 96.31 84 ALA A C 1
ATOM 701 O O . ALA A 1 84 ? -0.516 -21.406 -3.203 1 96.31 84 ALA A O 1
ATOM 702 N N . ALA A 1 85 ? -0.649 -20.297 -5.156 1 97.69 85 ALA A N 1
ATOM 703 C CA . ALA A 1 85 ? 0.049 -19.125 -4.641 1 97.69 85 ALA A CA 1
ATOM 704 C C . ALA A 1 85 ? -0.746 -18.453 -3.516 1 97.69 85 ALA A C 1
ATOM 706 O O . ALA A 1 85 ? -0.177 -18.047 -2.502 1 97.69 85 ALA A O 1
ATOM 707 N N . LEU A 1 86 ? -2.033 -18.359 -3.715 1 97.75 86 LEU A N 1
ATOM 708 C CA . LEU A 1 86 ? -2.908 -17.766 -2.709 1 97.75 86 LEU A CA 1
ATOM 709 C C . LEU A 1 86 ? -2.881 -18.578 -1.418 1 97.75 86 LEU A C 1
ATOM 711 O O . LEU A 1 86 ? -2.855 -18.016 -0.324 1 97.75 86 LEU A O 1
ATOM 715 N N . ALA A 1 87 ? -2.912 -19.875 -1.547 1 97.12 87 ALA A N 1
ATOM 716 C CA . ALA A 1 87 ? -2.836 -20.734 -0.372 1 97.12 87 ALA A CA 1
ATOM 717 C C . ALA A 1 87 ? -1.548 -20.484 0.408 1 97.12 87 ALA A C 1
ATOM 719 O O . ALA A 1 87 ? -1.565 -20.406 1.64 1 97.12 87 ALA A O 1
ATOM 720 N N . ALA A 1 88 ? -0.45 -20.375 -0.293 1 97 88 ALA A N 1
ATOM 721 C CA . ALA A 1 88 ? 0.83 -20.078 0.345 1 97 88 ALA A CA 1
ATOM 722 C C . ALA A 1 88 ? 0.802 -18.703 1.025 1 97 88 ALA A C 1
ATOM 724 O O . ALA A 1 88 ? 1.359 -18.547 2.111 1 97 88 ALA A O 1
ATOM 725 N N . LEU A 1 89 ? 0.182 -17.766 0.364 1 97.06 89 LEU A N 1
ATOM 726 C CA . LEU A 1 89 ? 0.069 -16.406 0.871 1 97.06 89 LEU A CA 1
ATOM 727 C C . LEU A 1 89 ? -0.759 -16.375 2.15 1 97.06 89 LEU A C 1
ATOM 729 O O . LEU A 1 89 ? -0.469 -15.586 3.061 1 97.06 89 LEU A O 1
ATOM 733 N N . LEU A 1 90 ? -1.726 -17.188 2.246 1 95.69 90 LEU A N 1
ATOM 734 C CA . LEU A 1 90 ? -2.652 -17.188 3.373 1 95.69 90 LEU A CA 1
ATOM 735 C C . LEU A 1 90 ? -2.082 -17.969 4.551 1 95.69 90 LEU A C 1
ATOM 737 O O . LEU A 1 90 ? -2.584 -17.859 5.672 1 95.69 90 LEU A O 1
ATOM 741 N N . ASP A 1 91 ? -1.103 -18.797 4.324 1 95.94 91 ASP A N 1
ATOM 742 C CA . ASP A 1 91 ? -0.427 -19.531 5.383 1 95.94 91 ASP A CA 1
ATOM 743 C C . ASP A 1 91 ? 0.493 -18.625 6.191 1 95.94 91 ASP A C 1
ATOM 745 O O . ASP A 1 91 ? 1.582 -18.266 5.734 1 95.94 91 ASP A O 1
ATOM 749 N N . LYS A 1 92 ? 0.183 -18.328 7.402 1 95.31 92 LYS A N 1
ATOM 750 C CA . LYS A 1 92 ? 0.879 -17.359 8.234 1 95.31 92 LYS A CA 1
ATOM 751 C C . LYS A 1 92 ? 2.297 -17.812 8.555 1 95.31 92 LYS A C 1
ATOM 753 O O . LYS A 1 92 ? 3.141 -17.016 8.961 1 95.31 92 LYS A O 1
ATOM 758 N N . ARG A 1 93 ? 2.625 -19.031 8.438 1 96.38 93 ARG A N 1
ATOM 759 C CA . ARG A 1 93 ? 3.973 -19.547 8.656 1 96.38 93 ARG A CA 1
ATOM 760 C C . ARG A 1 93 ? 4.949 -18.984 7.633 1 96.38 93 ARG A C 1
ATOM 762 O O . ARG A 1 93 ? 6.164 -19 7.848 1 96.38 93 ARG A O 1
ATOM 769 N N . ASN A 1 94 ? 4.367 -18.469 6.562 1 98 94 ASN A N 1
ATOM 770 C CA . ASN A 1 94 ? 5.207 -17.906 5.512 1 98 94 ASN A CA 1
ATOM 771 C C . ASN A 1 94 ? 5.434 -16.406 5.719 1 98 94 ASN A C 1
ATOM 773 O O . ASN A 1 94 ? 6.18 -15.781 4.969 1 98 94 ASN A O 1
ATOM 777 N N . HIS A 1 95 ? 4.836 -15.812 6.684 1 98.31 95 HIS A N 1
ATOM 778 C CA . HIS A 1 95 ? 4.887 -14.367 6.887 1 98.31 95 HIS A CA 1
ATOM 779 C C . HIS A 1 95 ? 6.062 -13.984 7.777 1 98.31 95 HIS A C 1
ATOM 781 O O . HIS A 1 95 ? 6.406 -14.711 8.711 1 98.31 95 HIS A O 1
ATOM 787 N N . PRO A 1 96 ? 6.629 -12.867 7.512 1 98.62 96 PRO A N 1
ATOM 788 C CA . PRO A 1 96 ? 6.391 -11.891 6.449 1 98.62 96 PRO A CA 1
ATOM 789 C C . PRO A 1 96 ? 6.797 -12.406 5.07 1 98.62 96 PRO A C 1
ATOM 791 O O . PRO A 1 96 ? 7.789 -13.125 4.941 1 98.62 96 PRO A O 1
ATOM 794 N N . ILE A 1 97 ? 6.023 -12.047 4.047 1 98.88 97 ILE A N 1
ATOM 795 C CA . ILE A 1 97 ? 6.219 -12.609 2.713 1 98.88 97 ILE A CA 1
ATOM 796 C C . ILE A 1 97 ? 6.215 -11.492 1.676 1 98.88 97 ILE A C 1
ATOM 798 O O . ILE A 1 97 ? 5.414 -10.555 1.768 1 98.88 97 ILE A O 1
ATOM 802 N N . LEU A 1 98 ? 7.121 -11.508 0.723 1 98.94 98 LEU A N 1
ATOM 803 C CA . LEU A 1 98 ? 7.152 -10.625 -0.435 1 98.94 98 LEU A CA 1
ATOM 804 C C . LEU A 1 98 ? 6.699 -11.359 -1.693 1 98.94 98 LEU A C 1
ATOM 806 O O . LEU A 1 98 ? 7.246 -12.406 -2.031 1 98.94 98 LEU A O 1
ATOM 810 N N . ILE A 1 99 ? 5.715 -10.812 -2.33 1 98.94 99 ILE A N 1
ATOM 811 C CA . ILE A 1 99 ? 5.242 -11.336 -3.609 1 98.94 99 ILE A CA 1
ATOM 812 C C . ILE A 1 99 ? 5.793 -10.477 -4.746 1 98.94 99 ILE A C 1
ATOM 814 O O . ILE A 1 99 ? 5.758 -9.242 -4.676 1 98.94 99 ILE A O 1
ATOM 818 N N . HIS A 1 100 ? 6.309 -11.164 -5.754 1 98.81 100 HIS A N 1
ATOM 819 C CA . HIS A 1 100 ? 6.734 -10.336 -6.879 1 98.81 100 HIS A CA 1
ATOM 820 C C . HIS A 1 100 ? 6.613 -11.102 -8.195 1 98.81 100 HIS A C 1
ATOM 822 O O . HIS A 1 100 ? 6.508 -12.328 -8.203 1 98.81 100 HIS A O 1
ATOM 828 N N . CYS A 1 101 ? 6.527 -10.406 -9.289 1 98 101 CYS A N 1
ATOM 829 C CA . CYS A 1 101 ? 6.785 -10.859 -10.648 1 98 101 CYS A CA 1
ATOM 830 C C . CYS A 1 101 ? 7.832 -9.984 -11.328 1 98 101 CYS A C 1
ATOM 832 O O . CYS A 1 101 ? 8.812 -9.586 -10.695 1 98 101 CYS A O 1
ATOM 834 N N . ASN A 1 102 ? 7.711 -9.711 -12.625 1 96.75 102 ASN A N 1
ATOM 835 C CA . ASN A 1 102 ? 8.742 -8.906 -13.266 1 96.75 102 ASN A CA 1
ATOM 836 C C . ASN A 1 102 ? 8.633 -7.438 -12.875 1 96.75 102 ASN A C 1
ATOM 838 O O . ASN A 1 102 ? 9.602 -6.848 -12.375 1 96.75 102 ASN A O 1
ATOM 842 N N . LYS A 1 103 ? 7.473 -6.914 -12.977 1 97.31 103 LYS A N 1
ATOM 843 C CA . LYS A 1 103 ? 7.305 -5.484 -12.734 1 97.31 103 LYS A CA 1
ATOM 844 C C . LYS A 1 103 ? 6.352 -5.227 -11.57 1 97.31 103 LYS A C 1
ATOM 846 O O . LYS A 1 103 ? 6.098 -4.074 -11.211 1 97.31 103 LYS A O 1
ATOM 851 N N . GLY A 1 104 ? 5.793 -6.332 -10.977 1 97.62 104 GLY A N 1
ATOM 852 C CA . GLY A 1 104 ? 4.844 -6.176 -9.883 1 97.62 104 GLY A CA 1
ATOM 853 C C . GLY A 1 104 ? 3.518 -5.586 -10.328 1 97.62 104 GLY A C 1
ATOM 854 O O . GLY A 1 104 ? 2.814 -4.953 -9.539 1 97.62 104 GLY A O 1
ATOM 855 N N . LYS A 1 105 ? 3.164 -5.801 -11.562 1 97.31 105 LYS A N 1
ATOM 856 C CA . LYS A 1 105 ? 1.986 -5.129 -12.109 1 97.31 105 LYS A CA 1
ATOM 857 C C . LYS A 1 105 ? 0.86 -6.121 -12.375 1 97.31 105 LYS A C 1
ATOM 859 O O . LYS A 1 105 ? -0.099 -6.203 -11.602 1 97.31 105 LYS A O 1
ATOM 864 N N . HIS A 1 106 ? 1.008 -7.035 -13.336 1 95.88 106 HIS A N 1
ATOM 865 C CA . HIS A 1 106 ? -0.11 -7.805 -13.875 1 95.88 106 HIS A CA 1
ATOM 866 C C . HIS A 1 106 ? -0.317 -9.094 -13.086 1 95.88 106 HIS A C 1
ATOM 868 O O . HIS A 1 106 ? -1.336 -9.258 -12.414 1 95.88 106 HIS A O 1
ATOM 874 N N . ARG A 1 107 ? 0.763 -10 -13.125 1 96.44 107 ARG A N 1
ATOM 875 C CA . ARG A 1 107 ? 0.617 -11.258 -12.406 1 96.44 107 ARG A CA 1
ATOM 876 C C . ARG A 1 107 ? 0.44 -11.023 -10.914 1 96.44 107 ARG A C 1
ATOM 878 O O . ARG A 1 107 ? -0.443 -11.609 -10.289 1 96.44 107 ARG A O 1
ATOM 885 N N . THR A 1 108 ? 1.285 -10.125 -10.375 1 97.81 108 THR A N 1
ATOM 886 C CA . THR A 1 108 ? 1.149 -9.758 -8.969 1 97.81 108 THR A CA 1
ATOM 887 C C . THR A 1 108 ? -0.225 -9.148 -8.703 1 97.81 108 THR A C 1
ATOM 889 O O . THR A 1 108 ? -0.878 -9.492 -7.711 1 97.81 108 THR A O 1
ATOM 892 N N . GLY A 1 109 ? -0.674 -8.266 -9.602 1 97.88 109 GLY A N 1
ATOM 893 C CA . GLY A 1 109 ? -1.981 -7.641 -9.469 1 97.88 109 GLY A CA 1
ATOM 894 C C . GLY A 1 109 ? -3.121 -8.641 -9.469 1 97.88 109 GLY A C 1
ATOM 895 O O . GLY A 1 109 ? -4.086 -8.484 -8.719 1 97.88 109 GLY A O 1
ATOM 896 N N . CYS A 1 110 ? -3.023 -9.656 -10.281 1 97.12 110 CYS A N 1
ATOM 897 C CA . CYS A 1 110 ? -4.051 -10.688 -10.32 1 97.12 110 CYS A CA 1
ATOM 898 C C . CYS A 1 110 ? -4.113 -11.445 -8.992 1 97.12 110 CYS A C 1
ATOM 900 O O . CYS A 1 110 ? -5.195 -11.664 -8.453 1 97.12 110 CYS A O 1
ATOM 902 N N . LEU A 1 111 ? -2.969 -11.812 -8.508 1 98.19 111 LEU A N 1
ATOM 903 C CA . LEU A 1 111 ? -2.928 -12.539 -7.246 1 98.19 111 LEU A CA 1
ATOM 904 C C . LEU A 1 111 ? -3.508 -11.695 -6.117 1 98.19 111 LEU A C 1
ATOM 906 O O . LEU A 1 111 ? -4.332 -12.172 -5.336 1 98.19 111 LEU A O 1
ATOM 910 N N . ILE A 1 112 ? -3.096 -10.43 -6.023 1 98.62 112 ILE A N 1
ATOM 911 C CA . ILE A 1 112 ? -3.572 -9.523 -4.984 1 98.62 112 ILE A CA 1
ATOM 912 C C . ILE A 1 112 ? -5.07 -9.281 -5.156 1 98.62 112 ILE A C 1
ATOM 914 O O . ILE A 1 112 ? -5.809 -9.195 -4.172 1 98.62 112 ILE A O 1
ATOM 918 N N . GLY A 1 113 ? -5.484 -9.109 -6.426 1 98.44 113 GLY A N 1
ATOM 919 C CA . GLY A 1 113 ? -6.91 -8.977 -6.664 1 98.44 113 GLY A CA 1
ATOM 920 C C . GLY A 1 113 ? -7.715 -10.148 -6.133 1 98.44 113 GLY A C 1
ATOM 921 O O . GLY A 1 113 ? -8.766 -9.961 -5.516 1 98.44 113 GLY A O 1
ATOM 922 N N . CYS A 1 114 ? -7.25 -11.336 -6.344 1 98.19 114 CYS A N 1
ATOM 923 C CA . CYS A 1 114 ? -7.922 -12.531 -5.844 1 98.19 114 CYS A CA 1
ATOM 924 C C . CYS A 1 114 ? -7.891 -12.578 -4.32 1 98.19 114 CYS A C 1
ATOM 926 O O . CYS A 1 114 ? -8.852 -13.023 -3.689 1 98.19 114 CYS A O 1
ATOM 928 N N . LEU A 1 115 ? -6.812 -12.172 -3.729 1 98.19 115 LEU A N 1
ATOM 929 C CA . LEU A 1 115 ? -6.754 -12.047 -2.277 1 98.19 115 LEU A CA 1
ATOM 930 C C . LEU A 1 115 ? -7.844 -11.109 -1.766 1 98.19 115 LEU A C 1
ATOM 932 O O . LEU A 1 115 ? -8.516 -11.414 -0.779 1 98.19 115 LEU A O 1
ATOM 936 N N . ARG A 1 116 ? -7.992 -9.906 -2.459 1 98.38 116 ARG A N 1
ATOM 937 C CA . ARG A 1 116 ? -9 -8.93 -2.053 1 98.38 116 ARG A CA 1
ATOM 938 C C . ARG A 1 116 ? -10.398 -9.508 -2.156 1 98.38 116 ARG A C 1
ATOM 940 O O . ARG A 1 116 ? -11.273 -9.18 -1.351 1 98.38 116 ARG A O 1
ATOM 947 N N . LYS A 1 117 ? -10.586 -10.43 -3.121 1 96.88 117 LYS A N 1
ATOM 948 C CA . LYS A 1 117 ? -11.867 -11.117 -3.217 1 96.88 117 LYS A CA 1
ATOM 949 C C . LYS A 1 117 ? -12.133 -11.961 -1.971 1 96.88 117 LYS A C 1
ATOM 951 O O . LYS A 1 117 ? -13.234 -11.938 -1.423 1 96.88 117 LYS A O 1
ATOM 956 N N . ILE A 1 118 ? -11.164 -12.656 -1.612 1 95.38 118 ILE A N 1
ATOM 957 C CA . ILE A 1 118 ? -11.273 -13.484 -0.415 1 95.38 118 ILE A CA 1
ATOM 958 C C . ILE A 1 118 ? -11.57 -12.602 0.796 1 95.38 118 ILE A C 1
ATOM 960 O O . ILE A 1 118 ? -12.312 -13 1.695 1 95.38 118 ILE A O 1
ATOM 964 N N . GLN A 1 119 ? -11.055 -11.43 0.792 1 95.94 119 GLN A N 1
ATOM 965 C CA . GLN A 1 119 ? -11.242 -10.469 1.879 1 95.94 119 GLN A CA 1
ATOM 966 C C . GLN A 1 119 ? -12.57 -9.742 1.746 1 95.94 119 GLN A C 1
ATOM 968 O O . GLN A 1 119 ? -12.852 -8.812 2.504 1 95.94 119 GLN A O 1
ATOM 973 N N . ASN A 1 120 ? -13.297 -10.008 0.692 1 96.75 120 ASN A N 1
ATOM 974 C CA . ASN A 1 120 ? -14.664 -9.547 0.477 1 96.75 120 ASN A CA 1
ATOM 975 C C . ASN A 1 120 ? -14.711 -8.07 0.092 1 96.75 120 ASN A C 1
ATOM 977 O O . ASN A 1 120 ? -15.633 -7.355 0.475 1 96.75 120 ASN A O 1
ATOM 981 N N . TRP A 1 121 ? -13.68 -7.578 -0.618 1 98 121 TRP A N 1
ATOM 982 C CA . TRP A 1 121 ? -13.734 -6.23 -1.173 1 98 121 TRP A CA 1
ATOM 983 C C . TRP A 1 121 ? -14.719 -6.152 -2.33 1 98 121 TRP A C 1
ATOM 985 O O . TRP A 1 121 ? -14.953 -7.145 -3.025 1 98 121 TRP A O 1
ATOM 995 N N . SER A 1 122 ? -15.281 -5.043 -2.533 1 98.06 122 SER A N 1
ATOM 996 C CA . SER A 1 122 ? -16.078 -4.84 -3.74 1 98.06 122 SER A CA 1
ATOM 997 C C . SER A 1 122 ? -15.211 -4.922 -4.992 1 98.06 122 SER A C 1
ATOM 999 O O . SER A 1 122 ? -14.039 -4.527 -4.973 1 98.06 122 SER A O 1
ATOM 1001 N N . HIS A 1 123 ? -15.781 -5.348 -6.098 1 97.62 123 HIS A N 1
ATOM 1002 C CA . HIS A 1 123 ? -15.055 -5.445 -7.355 1 97.62 123 HIS A CA 1
ATOM 1003 C C . HIS A 1 123 ? -14.508 -4.086 -7.781 1 97.62 123 HIS A C 1
ATOM 1005 O O . HIS A 1 123 ? -13.375 -3.99 -8.258 1 97.62 123 HIS A O 1
ATOM 1011 N N . THR A 1 124 ? -15.305 -3.094 -7.574 1 97.38 124 THR A N 1
ATOM 1012 C CA . THR A 1 124 ? -14.891 -1.744 -7.945 1 97.38 124 THR A CA 1
ATOM 1013 C C . THR A 1 124 ? -13.594 -1.361 -7.223 1 97.38 124 THR A C 1
ATOM 1015 O O . THR A 1 124 ? -12.672 -0.821 -7.84 1 97.38 124 THR A O 1
ATOM 1018 N N . SER A 1 125 ? -13.539 -1.675 -5.961 1 98.06 125 SER A N 1
ATOM 1019 C CA . SER A 1 125 ? -12.359 -1.344 -5.16 1 98.06 125 SER A CA 1
ATOM 1020 C C . SER A 1 125 ? -11.164 -2.199 -5.559 1 98.06 125 SER A C 1
ATOM 1022 O O . SER A 1 125 ? -10.031 -1.715 -5.59 1 98.06 125 SER A O 1
ATOM 1024 N N . ILE A 1 126 ? -11.422 -3.426 -5.852 1 98.56 126 ILE A N 1
ATOM 1025 C CA . ILE A 1 126 ? -10.359 -4.332 -6.277 1 98.56 126 ILE A CA 1
ATOM 1026 C C . ILE A 1 126 ? -9.727 -3.822 -7.57 1 98.56 126 ILE A C 1
ATOM 1028 O O . ILE A 1 126 ? -8.5 -3.766 -7.688 1 98.56 126 ILE A O 1
ATOM 1032 N N . PHE A 1 127 ? -10.539 -3.4 -8.453 1 98.12 127 PHE A N 1
ATOM 1033 C CA . PHE A 1 127 ? -10.047 -2.945 -9.75 1 98.12 127 PHE A CA 1
ATOM 1034 C C . PHE A 1 127 ? -9.32 -1.614 -9.609 1 98.12 127 PHE A C 1
ATOM 1036 O O . PHE A 1 127 ? -8.344 -1.359 -10.32 1 98.12 127 PHE A O 1
ATOM 1043 N N . ASP A 1 128 ? -9.82 -0.813 -8.742 1 96.81 128 ASP A N 1
ATOM 1044 C CA . ASP A 1 128 ? -9.125 0.439 -8.469 1 96.81 128 ASP A CA 1
ATOM 1045 C C . ASP A 1 128 ? -7.691 0.181 -8.008 1 96.81 128 ASP A C 1
ATOM 1047 O O . ASP A 1 128 ? -6.75 0.8 -8.5 1 96.81 128 ASP A O 1
ATOM 1051 N N . GLU A 1 129 ? -7.555 -0.709 -7.094 1 98.19 129 GLU A N 1
ATOM 1052 C CA . GLU A 1 129 ? -6.219 -1.055 -6.621 1 98.19 129 GLU A CA 1
ATOM 1053 C C . GLU A 1 129 ? -5.383 -1.679 -7.738 1 98.19 129 GLU A C 1
ATOM 1055 O O . GLU A 1 129 ? -4.215 -1.334 -7.914 1 98.19 129 GLU A O 1
ATOM 1060 N N . TYR A 1 130 ? -5.969 -2.596 -8.492 1 98.25 130 TYR A N 1
ATOM 1061 C CA . TYR A 1 130 ? -5.258 -3.225 -9.602 1 98.25 130 TYR A CA 1
ATOM 1062 C C . TYR A 1 130 ? -4.715 -2.174 -10.562 1 98.25 130 TYR A C 1
ATOM 1064 O O . TYR A 1 130 ? -3.539 -2.211 -10.938 1 98.25 130 TYR A O 1
ATOM 1072 N N . ARG A 1 131 ? -5.531 -1.258 -10.898 1 97.38 131 ARG A N 1
ATOM 1073 C CA . ARG A 1 131 ? -5.152 -0.25 -11.883 1 97.38 131 ARG A CA 1
ATOM 1074 C C . ARG A 1 131 ? -4.09 0.688 -11.328 1 97.38 131 ARG A C 1
ATOM 1076 O O . ARG A 1 131 ? -3.223 1.16 -12.062 1 97.38 131 ARG A O 1
ATOM 1083 N N . ARG A 1 132 ? -4.129 0.936 -10.07 1 96.94 132 ARG A N 1
ATOM 1084 C CA . ARG A 1 132 ? -3.133 1.794 -9.438 1 96.94 132 ARG A CA 1
ATOM 1085 C C . ARG A 1 132 ? -1.73 1.217 -9.594 1 96.94 132 ARG A C 1
ATOM 1087 O O . ARG A 1 132 ? -0.776 1.953 -9.852 1 96.94 132 ARG A O 1
ATOM 1094 N N . PHE A 1 133 ? -1.645 -0.064 -9.523 1 97.94 133 PHE A N 1
ATOM 1095 C CA . PHE A 1 133 ? -0.33 -0.695 -9.516 1 97.94 133 PHE A CA 1
ATOM 1096 C C . PHE A 1 133 ? 0.05 -1.172 -10.914 1 97.94 133 PHE A C 1
ATOM 1098 O O . PHE A 1 133 ? 1.213 -1.486 -11.172 1 97.94 133 PHE A O 1
ATOM 1105 N N . SER A 1 134 ? -0.914 -1.226 -11.828 1 96.56 134 SER A N 1
ATOM 1106 C CA . SER A 1 134 ? -0.607 -1.74 -13.156 1 96.56 134 SER A CA 1
ATOM 1107 C C . SER A 1 134 ? -0.574 -0.618 -14.188 1 96.56 134 SER A C 1
ATOM 1109 O O . SER A 1 134 ? -0.348 -0.865 -15.375 1 96.56 134 SER A O 1
ATOM 1111 N N . HIS A 1 135 ? -0.847 0.581 -13.688 1 93.19 135 HIS A N 1
ATOM 1112 C CA . HIS A 1 135 ? -0.769 1.716 -14.594 1 93.19 135 HIS A CA 1
ATOM 1113 C C . HIS A 1 135 ? 0.618 1.825 -15.227 1 93.19 135 HIS A C 1
ATOM 1115 O O . HIS A 1 135 ? 1.625 1.564 -14.562 1 93.19 135 HIS A O 1
ATOM 1121 N N . PRO A 1 136 ? 0.686 2.227 -16.422 1 92 136 PRO A N 1
ATOM 1122 C CA . PRO A 1 136 ? -0.3 2.705 -17.391 1 92 136 PRO A CA 1
ATOM 1123 C C . PRO A 1 136 ? -0.833 1.591 -18.297 1 92 136 PRO A C 1
ATOM 1125 O O . PRO A 1 136 ? -1.59 1.856 -19.234 1 92 136 PRO A O 1
ATOM 1128 N N . LYS A 1 137 ? -0.487 0.344 -18.125 1 90.81 137 LYS A N 1
ATOM 1129 C CA . LYS A 1 137 ? -0.855 -0.741 -19.031 1 90.81 137 LYS A CA 1
ATOM 1130 C C . LYS A 1 137 ? -1.804 -1.725 -18.359 1 90.81 137 LYS A C 1
ATOM 1132 O O . LYS A 1 137 ? -1.61 -2.939 -18.438 1 90.81 137 LYS A O 1
ATOM 1137 N N . SER A 1 138 ? -2.74 -1.246 -17.688 1 94.12 138 SER A N 1
ATOM 1138 C CA . SER A 1 138 ? -3.717 -2.129 -17.062 1 94.12 138 SER A CA 1
ATOM 1139 C C . SER A 1 138 ? -4.441 -2.982 -18.094 1 94.12 138 SER A C 1
ATOM 1141 O O . SER A 1 138 ? -4.781 -2.5 -19.172 1 94.12 138 SER A O 1
ATOM 1143 N N . ARG A 1 139 ? -4.711 -4.164 -17.75 1 93.88 139 ARG A N 1
ATOM 1144 C CA . ARG A 1 139 ? -5.254 -5.121 -18.703 1 93.88 139 ARG A CA 1
ATOM 1145 C C . ARG A 1 139 ? -6.68 -5.516 -18.328 1 93.88 139 ARG A C 1
ATOM 1147 O O . ARG A 1 139 ? -6.949 -5.902 -17.188 1 93.88 139 ARG A O 1
ATOM 1154 N N . SER A 1 140 ? -7.535 -5.492 -19.297 1 93.56 140 SER A N 1
ATOM 1155 C CA . SER A 1 140 ? -8.93 -5.863 -19.078 1 93.56 140 SER A CA 1
ATOM 1156 C C . SER A 1 140 ? -9.062 -7.348 -18.75 1 93.56 140 SER A C 1
ATOM 1158 O O . SER A 1 140 ? -9.891 -7.73 -17.922 1 93.56 140 SER A O 1
ATOM 1160 N N . MET A 1 141 ? -8.281 -8.164 -19.297 1 93.62 141 MET A N 1
ATOM 1161 C CA . MET A 1 141 ? -8.367 -9.602 -19.094 1 93.62 141 MET A CA 1
ATOM 1162 C C . MET A 1 141 ? -7.949 -9.984 -17.672 1 93.62 141 MET A C 1
ATOM 1164 O O . MET A 1 141 ? -8.484 -10.938 -17.109 1 93.62 141 MET A O 1
ATOM 1168 N N . ASP A 1 142 ? -6.953 -9.305 -17.141 1 94.94 142 ASP A N 1
ATOM 1169 C CA . ASP A 1 142 ? -6.602 -9.516 -15.734 1 94.94 142 ASP A CA 1
ATOM 1170 C C . ASP A 1 142 ? -7.793 -9.227 -14.82 1 94.94 142 ASP A C 1
ATOM 1172 O O . ASP A 1 142 ? -8.094 -10.016 -13.922 1 94.94 142 ASP A O 1
ATOM 1176 N N . GLN A 1 143 ? -8.461 -8.117 -15.086 1 96.06 143 GLN A N 1
ATOM 1177 C CA . GLN A 1 143 ? -9.594 -7.719 -14.266 1 96.06 143 GLN A CA 1
ATOM 1178 C C . GLN A 1 143 ? -10.758 -8.703 -14.414 1 96.06 143 GLN A C 1
ATOM 1180 O O . GLN A 1 143 ? -11.414 -9.039 -13.43 1 96.06 143 GLN A O 1
ATOM 1185 N N . GLN A 1 144 ? -10.945 -9.18 -15.617 1 95.19 144 GLN A N 1
ATOM 1186 C CA . GLN A 1 144 ? -11.961 -10.195 -15.844 1 95.19 144 GLN A CA 1
ATOM 1187 C C . GLN A 1 144 ? -11.625 -11.484 -15.102 1 95.19 144 GLN A C 1
ATOM 1189 O O . GLN A 1 144 ? -12.508 -12.125 -14.516 1 95.19 144 GLN A O 1
ATOM 1194 N N . PHE A 1 145 ? -10.391 -11.891 -15.141 1 94.81 145 PHE A N 1
ATOM 1195 C CA . PHE A 1 145 ? -9.953 -13.07 -14.406 1 94.81 145 PHE A CA 1
ATOM 1196 C C . PHE A 1 145 ? -10.266 -12.93 -12.922 1 94.81 145 PHE A C 1
ATOM 1198 O O . PHE A 1 145 ? -10.828 -13.844 -12.312 1 94.81 145 PHE A O 1
ATOM 1205 N N . ILE A 1 146 ? -9.898 -11.773 -12.336 1 97 146 ILE A N 1
ATOM 1206 C CA . ILE A 1 146 ? -10.148 -11.531 -10.922 1 97 146 ILE A CA 1
ATOM 1207 C C . ILE A 1 146 ? -11.641 -11.633 -10.633 1 97 146 ILE A C 1
ATOM 1209 O O . ILE A 1 146 ? -12.047 -12.266 -9.656 1 97 146 ILE A O 1
ATOM 1213 N N . GLU A 1 147 ? -12.398 -11.031 -11.484 1 96.75 147 GLU A N 1
ATOM 1214 C CA . GLU A 1 147 ? -13.844 -11.008 -11.312 1 96.75 147 GLU A CA 1
ATOM 1215 C C . GLU A 1 147 ? -14.422 -12.422 -11.305 1 96.75 147 GLU A C 1
ATOM 1217 O O . GLU A 1 147 ? -15.297 -12.734 -10.492 1 96.75 147 GLU A O 1
ATOM 1222 N N . LEU A 1 148 ? -13.906 -13.281 -12.117 1 95.38 148 LEU A N 1
ATOM 1223 C CA . LEU A 1 148 ? -14.484 -14.602 -12.344 1 95.38 148 LEU A CA 1
ATOM 1224 C C . LEU A 1 148 ? -13.844 -15.641 -11.43 1 95.38 148 LEU A C 1
ATOM 1226 O O . LEU A 1 148 ? -14.352 -16.766 -11.312 1 95.38 148 LEU A O 1
ATOM 1230 N N . TYR A 1 149 ? -12.758 -15.297 -10.828 1 95.81 149 TYR A N 1
ATOM 1231 C CA . TYR A 1 149 ? -12.039 -16.234 -9.969 1 95.81 149 TYR A CA 1
ATOM 1232 C C . TYR A 1 149 ? -12.938 -16.734 -8.836 1 95.81 149 TYR A C 1
ATOM 1234 O O . TYR A 1 149 ? -13.609 -15.938 -8.18 1 95.81 149 TYR A O 1
ATOM 1242 N N . ASP A 1 150 ? -12.93 -18.031 -8.617 1 94 150 ASP A N 1
ATOM 1243 C CA . ASP A 1 150 ? -13.688 -18.625 -7.523 1 94 150 ASP A CA 1
ATOM 1244 C C . ASP A 1 150 ? -12.812 -18.781 -6.277 1 94 150 ASP A C 1
ATOM 1246 O O . ASP A 1 150 ? -12.078 -19.766 -6.156 1 94 150 ASP A O 1
ATOM 1250 N N . ALA A 1 151 ? -13.016 -17.984 -5.34 1 89.88 151 ALA A N 1
AT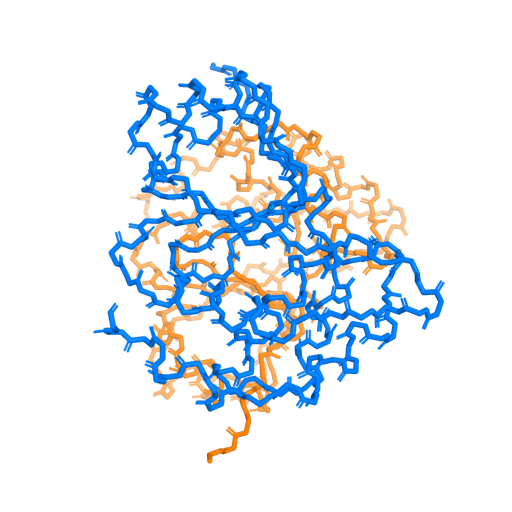OM 1251 C CA . ALA A 1 151 ? -12.188 -17.906 -4.137 1 89.88 151 ALA A CA 1
ATOM 1252 C C . ALA A 1 151 ? -12.344 -19.156 -3.277 1 89.88 151 ALA A C 1
ATOM 1254 O O . ALA A 1 151 ? -11.477 -19.469 -2.455 1 89.88 151 ALA A O 1
ATOM 1255 N N . LYS A 1 152 ? -13.375 -19.859 -3.42 1 89.19 152 LYS A N 1
ATOM 1256 C CA . LYS A 1 152 ? -13.625 -21.047 -2.598 1 89.19 152 LYS A CA 1
ATOM 1257 C C . LYS A 1 152 ? -12.617 -22.141 -2.895 1 89.19 152 LYS A C 1
ATOM 1259 O O . LYS A 1 152 ? -12.406 -23.031 -2.074 1 89.19 152 LYS A O 1
ATOM 1264 N N . GLN A 1 153 ? -11.977 -22.062 -3.98 1 89.25 153 GLN A N 1
ATOM 1265 C CA . GLN A 1 153 ? -11.055 -23.109 -4.414 1 89.25 153 GLN A CA 1
ATOM 1266 C C . GLN A 1 153 ? -9.781 -23.094 -3.572 1 89.25 153 GLN A C 1
ATOM 1268 O O . GLN A 1 153 ? -9.008 -24.047 -3.592 1 89.25 153 GLN A O 1
ATOM 1273 N N . VAL A 1 154 ? -9.562 -22.031 -2.857 1 91.75 154 VAL A N 1
ATOM 1274 C CA . VAL A 1 154 ? -8.289 -21.875 -2.16 1 91.75 154 VAL A CA 1
ATOM 1275 C C . VAL A 1 154 ? -8.328 -22.609 -0.827 1 91.75 154 VAL A C 1
ATOM 1277 O O . VAL A 1 154 ? -7.312 -23.125 -0.364 1 91.75 154 VAL A O 1
ATOM 1280 N N . TRP A 1 155 ? -9.445 -22.734 -0.187 1 87.19 155 TRP A N 1
ATOM 1281 C CA . TRP A 1 155 ? -9.562 -23.156 1.204 1 87.19 155 TRP A CA 1
ATOM 1282 C C . TRP A 1 155 ? -9.117 -24.609 1.369 1 87.19 155 TRP A C 1
ATOM 1284 O O . TRP A 1 155 ? -8.414 -24.953 2.324 1 87.19 155 TRP A O 1
ATOM 1294 N N . PRO A 1 156 ? -9.477 -25.453 0.353 1 86.75 156 PRO A N 1
ATOM 1295 C CA . PRO A 1 156 ? -8.969 -26.828 0.474 1 86.75 156 PRO A CA 1
ATOM 1296 C C . PRO A 1 156 ? -7.445 -26.906 0.417 1 86.75 156 PRO A C 1
ATOM 1298 O O . PRO A 1 156 ? -6.859 -27.906 0.839 1 86.75 156 PRO A O 1
ATOM 1301 N N . LEU A 1 157 ? -6.84 -25.906 -0.072 1 86.5 157 LEU A N 1
ATOM 1302 C CA . LEU A 1 157 ? -5.395 -25.906 -0.255 1 86.5 157 LEU A CA 1
ATOM 1303 C C . LEU A 1 157 ? -4.691 -25.344 0.98 1 86.5 157 LEU A C 1
ATOM 1305 O O . LEU A 1 157 ? -3.482 -25.531 1.145 1 86.5 157 LEU A O 1
ATOM 1309 N N . VAL A 1 158 ? -5.59 -24.625 1.826 1 78.81 158 VAL A N 1
ATOM 1310 C CA . VAL A 1 158 ? -5.062 -24 3.033 1 78.81 158 VAL A CA 1
ATOM 1311 C C . VAL A 1 158 ? -5.008 -25.016 4.168 1 78.81 158 VAL A C 1
ATOM 1313 O O . VAL A 1 158 ? -5.977 -25.75 4.402 1 78.81 158 VAL A O 1
ATOM 1316 N N . ASP A 1 159 ? -3.994 -25.375 4.93 1 65.06 159 ASP A N 1
ATOM 1317 C CA . ASP A 1 159 ? -3.779 -26.312 6.035 1 65.06 159 ASP A CA 1
ATOM 1318 C C . ASP A 1 159 ? -3.33 -27.672 5.523 1 65.06 159 ASP A C 1
ATOM 1320 O O . ASP A 1 159 ? -3.256 -28.641 6.289 1 65.06 159 ASP A O 1
ATOM 1324 N N . ARG A 1 160 ? -3.277 -27.859 4.051 1 46.47 160 ARG A N 1
ATOM 1325 C CA . ARG A 1 160 ? -2.619 -29.109 3.668 1 46.47 160 ARG A CA 1
ATOM 1326 C C . ARG A 1 160 ? -1.109 -29 3.861 1 46.47 160 ARG A C 1
ATOM 1328 O O . ARG A 1 160 ? -0.531 -27.922 3.732 1 46.47 160 ARG A O 1
ATOM 1335 N N . GLU B 1 1 ? -22.391 -11.898 3.004 1 76.94 1 GLU B N 1
ATOM 1336 C CA . GLU B 1 1 ? -22.031 -10.641 3.646 1 76.94 1 GLU B CA 1
ATOM 1337 C C . GLU B 1 1 ? -21.812 -9.539 2.615 1 76.94 1 GLU B C 1
ATOM 1339 O O . GLU B 1 1 ? -21.391 -9.805 1.493 1 76.94 1 GLU B O 1
ATOM 1344 N N . GLU B 1 2 ? -22.281 -8.406 2.918 1 90.62 2 GLU B N 1
ATOM 1345 C CA . GLU B 1 2 ? -22.125 -7.262 2.023 1 90.62 2 GLU B CA 1
ATOM 1346 C C . GLU B 1 2 ? -20.641 -6.977 1.748 1 90.62 2 GLU B C 1
ATOM 1348 O O . GLU B 1 2 ? -19.812 -7.074 2.648 1 90.62 2 GLU B O 1
ATOM 1353 N N . ALA B 1 3 ? -20.375 -6.645 0.5 1 95.5 3 ALA B N 1
ATOM 1354 C CA . ALA B 1 3 ? -18.984 -6.371 0.095 1 95.5 3 ALA B CA 1
ATOM 1355 C C . ALA B 1 3 ? -18.438 -5.152 0.83 1 95.5 3 ALA B C 1
ATOM 1357 O O . ALA B 1 3 ? -19.156 -4.176 1.059 1 95.5 3 ALA B O 1
ATOM 1358 N N . LEU B 1 4 ? -17.266 -5.238 1.201 1 97.88 4 LEU B N 1
ATOM 1359 C CA . LEU B 1 4 ? -16.547 -4.121 1.812 1 97.88 4 LEU B CA 1
ATOM 1360 C C . LEU B 1 4 ? -16.047 -3.15 0.751 1 97.88 4 LEU B C 1
ATOM 1362 O O . LEU B 1 4 ? -15.594 -3.57 -0.313 1 97.88 4 LEU B O 1
ATOM 1366 N N . ILE B 1 5 ? -16.125 -1.857 1.051 1 98.5 5 ILE B N 1
ATOM 1367 C CA . ILE B 1 5 ? -15.734 -0.821 0.105 1 98.5 5 ILE B CA 1
ATOM 1368 C C . ILE B 1 5 ? -14.703 0.103 0.756 1 98.5 5 ILE B C 1
ATOM 1370 O O . ILE B 1 5 ? -15.07 1.059 1.445 1 98.5 5 ILE B O 1
ATOM 1374 N N . PRO B 1 6 ? -13.469 -0.167 0.574 1 98.56 6 PRO B N 1
ATOM 1375 C CA . PRO B 1 6 ? -12.484 0.811 1.045 1 98.56 6 PRO B CA 1
ATOM 1376 C C . PRO B 1 6 ? -12.617 2.162 0.346 1 98.56 6 PRO B C 1
ATOM 1378 O O . PRO B 1 6 ? -13.102 2.232 -0.786 1 98.56 6 PRO B O 1
ATOM 1381 N N . PRO B 1 7 ? -12.234 3.201 1.057 1 98.5 7 PRO B N 1
ATOM 1382 C CA . PRO B 1 7 ? -12.18 4.473 0.335 1 98.5 7 PRO B CA 1
ATOM 1383 C C . PRO B 1 7 ? -11.211 4.445 -0.844 1 98.5 7 PRO B C 1
ATOM 1385 O O . PRO B 1 7 ? -10.273 3.648 -0.854 1 98.5 7 PRO B O 1
ATOM 1388 N N . GLU B 1 8 ? -11.414 5.289 -1.783 1 97.31 8 GLU B N 1
ATOM 1389 C CA . GLU B 1 8 ? -10.516 5.371 -2.934 1 97.31 8 GLU B CA 1
ATOM 1390 C C . GLU B 1 8 ? -9.086 5.645 -2.494 1 97.31 8 GLU B C 1
ATOM 1392 O O . GLU B 1 8 ? -8.852 6.348 -1.508 1 97.31 8 GLU B O 1
ATOM 1397 N N . ASN B 1 9 ? -8.156 5.059 -3.25 1 97.69 9 ASN B N 1
ATOM 1398 C CA . ASN B 1 9 ? -6.73 5.266 -3.008 1 97.69 9 ASN B CA 1
ATOM 1399 C C . ASN B 1 9 ? -6.309 4.727 -1.643 1 97.69 9 ASN B C 1
ATOM 1401 O O . ASN B 1 9 ? -5.395 5.262 -1.015 1 97.69 9 ASN B O 1
ATOM 1405 N N . PHE B 1 10 ? -7.051 3.736 -1.193 1 98.56 10 PHE B N 1
ATOM 1406 C CA . PHE B 1 10 ? -6.734 3.098 0.08 1 98.56 10 PHE B CA 1
ATOM 1407 C C . PHE B 1 10 ? -5.512 2.197 -0.056 1 98.56 10 PHE B C 1
ATOM 1409 O O . PHE B 1 10 ? -5.371 1.476 -1.046 1 98.56 10 PHE B O 1
ATOM 1416 N N . ASN B 1 11 ? -4.691 2.242 0.927 1 98.44 11 ASN B N 1
ATOM 1417 C CA . ASN B 1 11 ? -3.574 1.31 1.012 1 98.44 11 ASN B CA 1
ATOM 1418 C C . ASN B 1 11 ? -2.936 1.322 2.398 1 98.44 11 ASN B C 1
ATOM 1420 O O . ASN B 1 11 ? -3.131 2.266 3.168 1 98.44 11 ASN B O 1
ATOM 1424 N N . MET B 1 12 ? -2.316 0.281 2.68 1 98.19 12 MET B N 1
ATOM 1425 C CA . MET B 1 12 ? -1.44 0.267 3.848 1 98.19 12 MET B CA 1
ATOM 1426 C C . MET B 1 12 ? -0.098 0.917 3.529 1 98.19 12 MET B C 1
ATOM 1428 O O . MET B 1 12 ? 0.518 0.611 2.508 1 98.19 12 MET B O 1
ATOM 1432 N N . VAL B 1 13 ? 0.269 1.848 4.363 1 98.38 13 VAL B N 1
ATOM 1433 C CA . VAL B 1 13 ? 1.537 2.547 4.184 1 98.38 13 VAL B CA 1
ATOM 1434 C C . VAL B 1 13 ? 2.656 1.772 4.875 1 98.38 13 VAL B C 1
ATOM 1436 O O . VAL 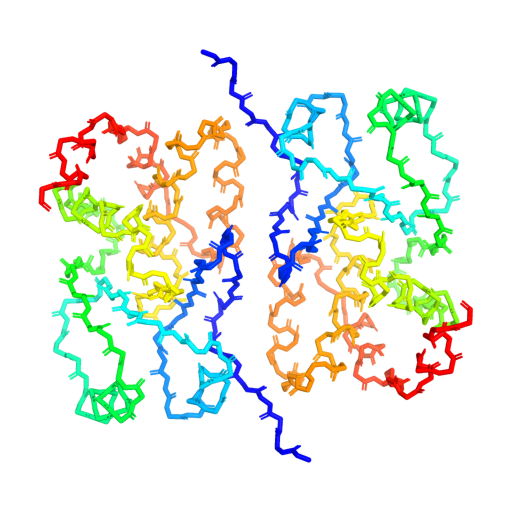B 1 13 ? 3.697 1.502 4.27 1 98.38 13 VAL B O 1
ATOM 1439 N N . CYS B 1 14 ? 2.531 1.479 6.055 1 97 14 CYS B N 1
ATOM 1440 C CA . CYS B 1 14 ? 3.326 0.606 6.91 1 97 14 CYS B CA 1
ATOM 1441 C C . CYS B 1 14 ? 2.486 0.051 8.055 1 97 14 CYS B C 1
ATOM 1443 O O . CYS B 1 14 ? 1.271 0.259 8.094 1 97 14 CYS B O 1
ATOM 1445 N N . GLU B 1 15 ? 3.08 -0.761 8.898 1 94.75 15 GLU B N 1
ATOM 1446 C CA . GLU B 1 15 ? 2.307 -1.427 9.938 1 94.75 15 GLU B CA 1
ATOM 1447 C C . GLU B 1 15 ? 1.451 -0.429 10.711 1 94.75 15 GLU B C 1
ATOM 1449 O O . GLU B 1 15 ? 1.97 0.539 11.273 1 94.75 15 GLU B O 1
ATOM 1454 N N . HIS B 1 16 ? 0.145 -0.535 10.648 1 96.44 16 HIS B N 1
ATOM 1455 C CA . HIS B 1 16 ? -0.869 0.176 11.422 1 96.44 16 HIS B CA 1
ATOM 1456 C C . HIS B 1 16 ? -1.087 1.584 10.883 1 96.44 16 HIS B C 1
ATOM 1458 O O . HIS B 1 16 ? -1.686 2.428 11.555 1 96.44 16 HIS B O 1
ATOM 1464 N N . VAL B 1 17 ? -0.542 1.899 9.742 1 98.5 17 VAL B N 1
ATOM 1465 C CA . VAL B 1 17 ? -0.744 3.193 9.094 1 98.5 17 VAL B CA 1
ATOM 1466 C C . VAL B 1 17 ? -1.409 2.994 7.734 1 98.5 17 VAL B C 1
ATOM 1468 O O . VAL B 1 17 ? -0.886 2.273 6.883 1 98.5 17 VAL B O 1
ATOM 1471 N N . TYR B 1 18 ? -2.52 3.637 7.547 1 98.81 18 TYR B N 1
ATOM 1472 C CA . TYR B 1 18 ? -3.281 3.535 6.305 1 98.81 18 TYR B CA 1
ATOM 1473 C C . TYR B 1 18 ? -3.457 4.906 5.66 1 98.81 18 TYR B C 1
ATOM 1475 O O . TYR B 1 18 ? -3.439 5.93 6.348 1 98.81 18 TYR B O 1
ATOM 1483 N N . ARG B 1 19 ? -3.627 4.891 4.355 1 98.88 19 ARG B N 1
ATOM 1484 C CA . ARG B 1 19 ? -3.934 6.105 3.611 1 98.88 19 ARG B CA 1
ATOM 1485 C C . ARG B 1 19 ? -5.18 5.922 2.75 1 98.88 19 ARG B C 1
ATOM 1487 O O . ARG B 1 19 ? -5.5 4.801 2.342 1 98.88 19 ARG B O 1
ATOM 1494 N N . SER B 1 20 ? -5.852 7.004 2.465 1 98.75 20 SER B N 1
ATOM 1495 C CA . SER B 1 20 ? -6.988 6.902 1.559 1 98.75 20 SER B CA 1
ATOM 1496 C C . SER B 1 20 ? -7.484 8.281 1.136 1 98.75 20 SER B C 1
ATOM 1498 O O . SER B 1 20 ? -6.91 9.297 1.527 1 98.75 20 SER B O 1
ATOM 1500 N N . SER B 1 21 ? -8.531 8.258 0.327 1 98.56 21 SER B N 1
ATOM 1501 C CA . SER B 1 21 ? -9.367 9.43 0.099 1 98.56 21 SER B CA 1
ATOM 1502 C C . SER B 1 21 ? -10.32 9.664 1.268 1 98.56 21 SER B C 1
ATOM 1504 O O . SER B 1 21 ? -10.336 8.891 2.225 1 98.56 21 SER B O 1
ATOM 1506 N N . PHE B 1 22 ? -11.031 10.734 1.15 1 98.81 22 PHE B N 1
ATOM 1507 C CA . PHE B 1 22 ? -12.008 11.102 2.168 1 98.81 22 PHE B CA 1
ATOM 1508 C C . PHE B 1 22 ? -13.039 10 2.352 1 98.81 22 PHE B C 1
ATOM 1510 O O . PHE B 1 22 ? -13.68 9.57 1.39 1 98.81 22 PHE B O 1
ATOM 1517 N N . PRO B 1 23 ? -13.25 9.523 3.582 1 98.69 23 PRO B N 1
ATOM 1518 C CA . PRO B 1 23 ? -14.211 8.445 3.82 1 98.69 23 PRO B CA 1
ATOM 1519 C C . PRO B 1 23 ? -15.656 8.914 3.717 1 98.69 23 PRO B C 1
ATOM 1521 O O . PRO B 1 23 ? -16 9.977 4.242 1 98.69 23 PRO B O 1
ATOM 1524 N N . LYS B 1 24 ? -16.422 8.18 3.047 1 98.44 24 LYS B N 1
ATOM 1525 C CA . LYS B 1 24 ? -17.859 8.383 2.963 1 98.44 24 LYS B CA 1
ATOM 1526 C C . LYS B 1 24 ? -18.625 7.27 3.686 1 98.44 24 LYS B C 1
ATOM 1528 O O . LYS B 1 24 ? -18.016 6.277 4.105 1 98.44 24 LYS B O 1
ATOM 1533 N N . LYS B 1 25 ? -19.891 7.379 3.85 1 98.31 25 LYS B N 1
ATOM 1534 C CA . LYS B 1 25 ? -20.734 6.434 4.59 1 98.31 25 LYS B CA 1
ATOM 1535 C C . LYS B 1 25 ? -20.547 5.012 4.062 1 98.31 25 LYS B C 1
ATOM 1537 O O . LYS B 1 25 ? -20.484 4.059 4.84 1 98.31 25 LYS B O 1
ATOM 1542 N N . LYS B 1 26 ? -20.469 4.859 2.779 1 98.12 26 LYS B N 1
ATOM 1543 C CA . LYS B 1 26 ? -20.359 3.543 2.156 1 98.12 26 LYS B CA 1
ATOM 1544 C C . LYS B 1 26 ? -19.047 2.854 2.557 1 98.12 26 LYS B C 1
ATOM 1546 O O . LYS B 1 26 ? -18.891 1.646 2.355 1 98.12 26 LYS B O 1
ATOM 1551 N N . HIS B 1 27 ? -18.141 3.623 3.107 1 98.62 27 HIS B N 1
ATOM 1552 C CA . HIS B 1 27 ? -16.844 3.08 3.469 1 98.62 27 HIS B CA 1
ATOM 1553 C C . HIS B 1 27 ? -16.812 2.629 4.926 1 98.62 27 HIS B C 1
ATOM 1555 O O . HIS B 1 27 ? -15.844 2.006 5.367 1 98.62 27 HIS B O 1
ATOM 1561 N N . TYR B 1 28 ? -17.781 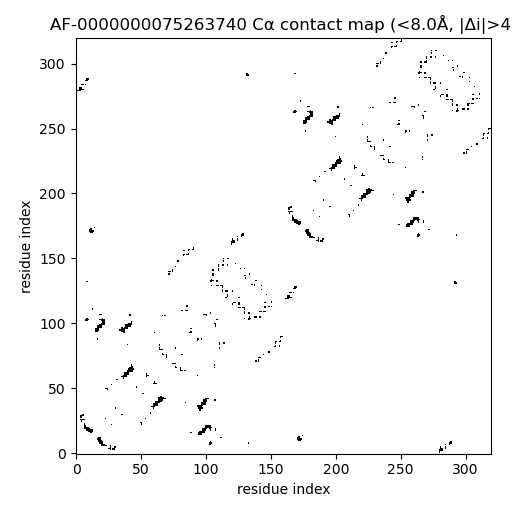2.916 5.73 1 98.44 28 TYR B N 1
ATOM 1562 C CA . TYR B 1 28 ? -17.719 2.783 7.18 1 98.44 28 TYR B CA 1
ATOM 1563 C C . TYR B 1 28 ? -17.594 1.32 7.59 1 98.44 28 TYR B C 1
ATOM 1565 O O . TYR B 1 28 ? -16.844 0.991 8.508 1 98.44 28 TYR B O 1
ATOM 1573 N N . LYS B 1 29 ? -18.312 0.457 6.902 1 98 29 LYS B N 1
ATOM 1574 C CA . LYS B 1 29 ? -18.219 -0.96 7.246 1 98 29 LYS B CA 1
ATOM 1575 C C . LYS B 1 29 ? -16.797 -1.479 7.074 1 98 29 LYS B C 1
ATOM 1577 O O . LYS B 1 29 ? -16.328 -2.273 7.887 1 98 29 LYS B O 1
ATOM 1582 N N . PHE B 1 30 ? -16.172 -1.049 6.02 1 98.56 30 PHE B N 1
ATOM 1583 C CA . PHE B 1 30 ? -14.773 -1.405 5.793 1 98.56 30 PHE B CA 1
ATOM 1584 C C . PHE B 1 30 ? -13.883 -0.835 6.891 1 98.56 30 PHE B C 1
ATOM 1586 O O . PHE B 1 30 ? -13.047 -1.547 7.449 1 98.56 30 PHE B O 1
ATOM 1593 N N . LEU B 1 31 ? -14.094 0.436 7.242 1 98.69 31 LEU B N 1
ATOM 1594 C CA . LEU B 1 31 ? -13.258 1.124 8.219 1 98.69 31 LEU B CA 1
ATOM 1595 C C . LEU B 1 31 ? -13.406 0.503 9.602 1 98.69 31 LEU B C 1
ATOM 1597 O O . LEU B 1 31 ? -12.453 0.462 10.375 1 98.69 31 LEU B O 1
ATOM 1601 N N . GLU B 1 32 ? -14.578 0 9.914 1 98.31 32 GLU B N 1
ATOM 1602 C CA . GLU B 1 32 ? -14.82 -0.662 11.195 1 98.31 32 GLU B CA 1
ATOM 1603 C C . GLU B 1 32 ? -13.898 -1.869 11.375 1 98.31 32 GLU B C 1
ATOM 1605 O O . GLU B 1 32 ? -13.461 -2.164 12.484 1 98.31 32 GLU B O 1
ATOM 1610 N N . LYS B 1 33 ? -13.602 -2.518 10.289 1 97.31 33 LYS B N 1
ATOM 1611 C CA . LYS B 1 33 ? -12.797 -3.736 10.352 1 97.31 33 LYS B CA 1
ATOM 1612 C C . LYS B 1 33 ? -11.344 -3.418 10.672 1 97.31 33 LYS B C 1
ATOM 1614 O O . LYS B 1 33 ? -10.594 -4.289 11.117 1 97.31 33 LYS B O 1
ATOM 1619 N N . LEU B 1 34 ? -10.938 -2.182 10.438 1 97.56 34 LEU B N 1
ATOM 1620 C CA . LEU B 1 34 ? -9.547 -1.793 10.648 1 97.56 34 LEU B CA 1
ATOM 1621 C C . LEU B 1 34 ? -9.273 -1.526 12.125 1 97.56 34 LEU B C 1
ATOM 1623 O O . LEU B 1 34 ? -8.109 -1.462 12.539 1 97.56 34 LEU B O 1
ATOM 1627 N N . LYS B 1 35 ? -10.359 -1.28 12.891 1 98.25 35 LYS B N 1
ATOM 1628 C CA . LYS B 1 35 ? -10.242 -1.001 14.32 1 98.25 35 LYS B CA 1
ATOM 1629 C C . LYS B 1 35 ? -9.281 0.159 14.57 1 98.25 35 LYS B C 1
ATOM 1631 O O . LYS B 1 35 ? -8.391 0.061 15.422 1 98.25 35 LYS B O 1
ATOM 1636 N N . LEU B 1 36 ? -9.547 1.23 13.906 1 98.81 36 LEU B N 1
ATOM 1637 C CA . LEU B 1 36 ? -8.703 2.418 13.984 1 98.81 36 LEU B CA 1
ATOM 1638 C C . LEU B 1 36 ? -8.758 3.035 15.383 1 98.81 36 LEU B C 1
ATOM 1640 O O . LEU B 1 36 ? -9.828 3.08 16 1 98.81 36 LEU B O 1
ATOM 1644 N N . LYS B 1 37 ? -7.652 3.504 15.781 1 98.88 37 LYS B N 1
ATOM 1645 C CA . LYS B 1 37 ? -7.598 4.324 17 1 98.88 37 LYS B CA 1
ATOM 1646 C C . LYS B 1 37 ? -7.723 5.805 16.656 1 98.88 37 LYS B C 1
ATOM 1648 O O . LYS B 1 37 ? -8.258 6.582 17.453 1 98.88 37 LYS B O 1
ATOM 1653 N N . SER B 1 38 ? -7.215 6.188 15.508 1 98.94 38 SER B N 1
ATOM 1654 C CA . SER B 1 38 ? -7.254 7.598 15.125 1 98.94 38 SER B CA 1
ATOM 1655 C C . SER B 1 38 ? -7.465 7.754 13.625 1 98.94 38 SER B C 1
ATOM 1657 O O . SER B 1 38 ? -7.137 6.852 12.844 1 98.94 38 SER B O 1
ATOM 1659 N N . VAL B 1 39 ? -8.008 8.828 13.281 1 98.94 39 VAL B N 1
ATOM 1660 C CA . VAL B 1 39 ? -8.078 9.328 11.914 1 98.94 39 VAL B CA 1
ATOM 1661 C C . VAL B 1 39 ? -7.402 10.695 11.828 1 98.94 39 VAL B C 1
ATOM 1663 O O . VAL B 1 39 ? -7.711 11.594 12.609 1 98.94 39 VAL B O 1
ATOM 1666 N N . LEU B 1 40 ? -6.473 10.828 10.977 1 98.88 40 LEU B N 1
ATOM 1667 C CA . LEU B 1 40 ? -5.77 12.078 10.703 1 98.88 40 LEU B CA 1
ATOM 1668 C C . LEU B 1 40 ? -6.184 12.648 9.352 1 98.88 40 LEU B C 1
ATOM 1670 O O . LEU B 1 40 ? -6.012 12 8.312 1 98.88 40 LEU B O 1
ATOM 1674 N N . THR B 1 41 ? -6.723 13.828 9.375 1 98.75 41 THR B N 1
ATOM 1675 C CA . THR B 1 41 ? -7.141 14.445 8.117 1 98.75 41 THR B CA 1
ATOM 1676 C C . THR B 1 41 ? -6.281 15.664 7.801 1 98.75 41 THR B C 1
ATOM 1678 O O . THR B 1 41 ? -5.898 16.406 8.703 1 98.75 41 THR B O 1
ATOM 1681 N N . LEU B 1 42 ? -6.086 15.883 6.531 1 97.88 42 LEU B N 1
ATOM 1682 C CA . LEU B 1 42 ? -5.273 17 6.059 1 97.88 42 LEU B CA 1
ATOM 1683 C C . LEU B 1 42 ? -6.145 18.062 5.398 1 97.88 42 LEU B C 1
ATOM 1685 O O . LEU B 1 42 ? -5.633 19.047 4.867 1 97.88 42 LEU B O 1
ATOM 1689 N N . ILE B 1 43 ? -7.43 17.812 5.414 1 96.56 43 ILE B N 1
ATOM 1690 C CA . ILE B 1 43 ? -8.297 18.797 4.801 1 96.56 43 ILE B CA 1
ATOM 1691 C C . ILE B 1 43 ? -8.5 19.984 5.758 1 96.56 43 ILE B C 1
ATOM 1693 O O . ILE B 1 43 ? -8.43 19.812 6.977 1 96.56 43 ILE B O 1
ATOM 1697 N N . LEU B 1 44 ? -8.82 21.141 5.176 1 93.25 44 LEU B N 1
ATOM 1698 C CA . LEU B 1 44 ? -9.016 22.375 5.938 1 93.25 44 LEU B CA 1
ATOM 1699 C C . LEU B 1 44 ? -10.461 22.484 6.418 1 93.25 44 LEU B C 1
ATOM 1701 O O . LEU B 1 44 ? -10.719 23.062 7.48 1 93.25 44 LEU B O 1
ATOM 1705 N N . GLU B 1 45 ? -11.336 21.984 5.672 1 94.94 45 GLU B N 1
ATOM 1706 C CA . GLU B 1 45 ? -12.766 22.141 5.906 1 94.94 45 GLU B CA 1
ATOM 1707 C C . GLU B 1 45 ? -13.203 21.422 7.184 1 94.94 45 GLU B C 1
ATOM 1709 O O . GLU B 1 45 ? -12.547 20.469 7.617 1 94.94 45 GLU B O 1
ATOM 1714 N N . GLU B 1 46 ? -14.234 21.875 7.672 1 96.81 46 GLU B N 1
ATOM 1715 C CA . GLU B 1 46 ? -14.836 21.203 8.82 1 96.81 46 GLU B CA 1
ATOM 1716 C C . GLU B 1 46 ? -15.258 19.781 8.461 1 96.81 46 GLU B C 1
ATOM 1718 O O . GLU B 1 46 ? -15.812 19.547 7.387 1 96.81 46 GLU B O 1
ATOM 1723 N N . TYR B 1 47 ? -14.977 18.953 9.375 1 97.38 47 TYR B N 1
ATOM 1724 C CA . TYR B 1 47 ? -15.328 17.547 9.148 1 97.38 47 TYR B CA 1
ATOM 1725 C C . TYR B 1 47 ? -16.844 17.344 9.227 1 97.38 47 TYR B C 1
ATOM 1727 O O . TYR B 1 47 ? -17.484 17.844 10.148 1 97.38 47 TYR B O 1
ATOM 1735 N N . PRO B 1 48 ? -17.438 16.703 8.266 1 98.06 48 PRO B N 1
ATOM 1736 C CA . PRO B 1 48 ? -18.891 16.531 8.25 1 98.06 48 PRO B CA 1
ATOM 1737 C C . PRO B 1 48 ? -19.422 15.852 9.508 1 98.06 48 PRO B C 1
ATOM 1739 O O . PRO B 1 48 ? -18.766 14.969 10.055 1 98.06 48 PRO B O 1
ATOM 1742 N N . GLU B 1 49 ? -20.594 16.172 9.883 1 98.19 49 GLU B N 1
ATOM 1743 C CA . GLU B 1 49 ? -21.219 15.664 11.102 1 98.19 49 GLU B CA 1
ATOM 1744 C C . GLU B 1 49 ? -21.328 14.141 11.07 1 98.19 49 GLU B C 1
ATOM 1746 O O . GLU B 1 49 ? -21.078 13.477 12.078 1 98.19 49 GLU B O 1
ATOM 1751 N N . GLN B 1 50 ? -21.734 13.656 9.969 1 98.19 50 GLN B N 1
ATOM 1752 C CA . GLN B 1 50 ? -21.891 12.211 9.828 1 98.19 50 GLN B CA 1
ATOM 1753 C C . GLN B 1 50 ? -20.578 11.484 10.094 1 98.19 50 GLN B C 1
ATOM 1755 O O . GLN B 1 50 ? -20.562 10.43 10.719 1 98.19 50 GLN B O 1
ATOM 1760 N N . ASN B 1 51 ? -19.531 12.008 9.57 1 98.69 51 ASN B N 1
ATOM 1761 C CA . ASN B 1 51 ? -18.219 11.414 9.789 1 98.69 51 ASN B CA 1
ATOM 1762 C C . ASN B 1 51 ? -17.812 11.508 11.258 1 98.69 51 ASN B C 1
ATOM 1764 O O . ASN B 1 51 ? -17.266 10.555 11.82 1 98.69 51 ASN B O 1
ATOM 1768 N N . MET B 1 52 ? -18.047 12.648 11.875 1 98.62 52 MET B N 1
ATOM 1769 C CA . MET B 1 52 ? -17.734 12.828 13.289 1 98.62 52 MET B CA 1
ATOM 1770 C C . MET B 1 52 ? -18.5 11.828 14.148 1 98.62 52 MET B C 1
ATOM 1772 O O . MET B 1 52 ? -17.953 11.273 15.102 1 98.62 52 MET B O 1
ATOM 1776 N N . LYS B 1 53 ? -19.703 11.648 13.836 1 98.62 53 LYS B N 1
ATOM 1777 C CA . LYS B 1 53 ? -20.531 10.68 14.562 1 98.62 53 LYS B CA 1
ATOM 1778 C C . LYS B 1 53 ? -19.938 9.273 14.453 1 98.62 53 LYS B C 1
ATOM 1780 O O . LYS B 1 53 ? -19.875 8.547 15.445 1 98.62 53 LYS B O 1
ATOM 1785 N N . PHE B 1 54 ? -19.578 8.898 13.258 1 98.69 54 PHE B N 1
ATOM 1786 C CA . PHE B 1 54 ? -18.938 7.602 13.047 1 98.69 54 PHE B CA 1
ATOM 1787 C C . PHE B 1 54 ? -17.719 7.441 13.93 1 98.69 54 PHE B C 1
ATOM 1789 O O . PHE B 1 54 ? -17.547 6.41 14.586 1 98.69 54 PHE B O 1
ATOM 1796 N N . LEU B 1 55 ? -16.812 8.453 13.93 1 98.81 55 LEU B N 1
ATOM 1797 C CA . LEU B 1 55 ? -15.609 8.406 14.742 1 98.81 55 LEU B CA 1
ATOM 1798 C C . LEU B 1 55 ? -15.945 8.25 16.219 1 98.81 55 LEU B C 1
ATOM 1800 O O . LEU B 1 55 ? -15.328 7.445 16.922 1 98.81 55 LEU B O 1
ATOM 1804 N N . GLU B 1 56 ? -16.922 8.969 16.672 1 98.56 56 GLU B N 1
ATOM 1805 C CA . GLU B 1 56 ? -17.344 8.914 18.062 1 98.56 56 GLU B CA 1
ATOM 1806 C C . GLU B 1 56 ? -17.875 7.527 18.422 1 98.56 56 GLU B C 1
ATOM 1808 O O . GLU B 1 56 ? -17.516 6.957 19.453 1 98.56 56 GLU B O 1
ATOM 1813 N N . GLU B 1 57 ? -18.656 7.051 17.578 1 98.44 57 GLU B N 1
ATOM 1814 C CA . GLU B 1 57 ? -19.266 5.742 17.812 1 98.44 57 GLU B CA 1
ATOM 1815 C C . GLU B 1 57 ? -18.203 4.645 17.875 1 98.44 57 GLU B C 1
ATOM 1817 O O . GLU B 1 57 ? -18.359 3.656 18.594 1 98.44 57 GLU B O 1
ATOM 1822 N N . GLN B 1 58 ? -17.172 4.828 17.156 1 98.38 58 GLN B N 1
ATOM 1823 C CA . GLN B 1 58 ? -16.125 3.824 17.078 1 98.38 58 GLN B CA 1
ATOM 1824 C C . GLN B 1 58 ? -14.984 4.152 18.047 1 98.38 58 GLN B C 1
ATOM 1826 O O . GLN B 1 58 ? -13.977 3.447 18.094 1 98.38 58 GLN B O 1
ATOM 1831 N N . ASN B 1 59 ? -15.164 5.246 18.781 1 98.62 59 ASN B N 1
ATOM 1832 C CA . ASN B 1 59 ? -14.156 5.691 19.734 1 98.62 59 ASN B CA 1
ATOM 1833 C C . ASN B 1 59 ? -12.812 5.961 19.047 1 98.62 59 ASN B C 1
ATOM 1835 O O . ASN B 1 59 ? -11.773 5.488 19.5 1 98.62 59 ASN B O 1
ATOM 1839 N N . ILE B 1 60 ? -12.898 6.609 17.922 1 98.88 60 ILE B N 1
ATOM 1840 C CA . ILE B 1 60 ? -11.719 6.949 17.141 1 98.88 60 ILE B CA 1
ATOM 1841 C C . ILE B 1 60 ? -11.336 8.406 17.391 1 98.88 60 ILE B C 1
ATOM 1843 O O . ILE B 1 60 ? -12.172 9.305 17.312 1 98.88 60 ILE B O 1
ATOM 1847 N N . GLN B 1 61 ? -10.086 8.672 17.672 1 98.81 61 GLN B N 1
ATOM 1848 C CA . GLN B 1 61 ? -9.562 10.023 17.859 1 98.81 61 GLN B CA 1
ATOM 1849 C C . GLN B 1 61 ? -9.438 10.742 16.516 1 98.81 61 GLN B C 1
ATOM 1851 O O . GLN B 1 61 ? -8.977 10.172 15.531 1 98.81 61 GLN B O 1
ATOM 1856 N N . PHE B 1 62 ? -9.906 11.977 16.562 1 98.75 62 PHE B N 1
ATOM 1857 C CA . PHE B 1 62 ? -9.859 12.797 15.359 1 98.75 62 PHE B CA 1
ATOM 1858 C C . PHE B 1 62 ? -8.719 13.805 15.43 1 98.75 62 PHE B C 1
ATOM 1860 O O . PHE B 1 62 ? -8.641 14.594 16.375 1 98.75 62 PHE B O 1
ATOM 1867 N N . LEU B 1 63 ? -7.84 13.805 14.445 1 98.75 63 LEU B N 1
ATOM 1868 C CA . LEU B 1 63 ? -6.707 14.719 14.344 1 98.75 63 LEU B CA 1
ATOM 1869 C C . LEU B 1 63 ? -6.754 15.492 13.031 1 98.75 63 LEU B C 1
ATOM 1871 O O . LEU B 1 63 ? -6.691 14.898 11.945 1 98.75 63 LEU B O 1
ATOM 1875 N N . GLN B 1 64 ? -6.852 16.766 13.117 1 98.38 64 GLN B N 1
ATOM 1876 C CA . GLN B 1 64 ? -6.941 17.578 11.906 1 98.38 64 GLN B CA 1
ATOM 1877 C C . GLN B 1 64 ? -5.746 18.516 11.773 1 98.38 64 GLN B C 1
ATOM 1879 O O . GLN B 1 64 ? -5.473 19.312 12.68 1 98.38 64 GLN B O 1
ATOM 1884 N N . PHE B 1 65 ? -5.035 18.375 10.734 1 97.44 65 PHE B N 1
ATOM 1885 C CA . PHE B 1 65 ? -3.953 19.266 10.32 1 97.44 65 PHE B CA 1
ATOM 1886 C C . PHE B 1 65 ? -4.234 19.859 8.938 1 97.44 65 PHE B C 1
ATOM 1888 O O . PHE B 1 65 ? -3.672 19.406 7.941 1 97.44 65 PHE B O 1
ATOM 1895 N N . GLY B 1 66 ? -5 20.844 8.906 1 94.81 66 GLY B N 1
ATOM 1896 C CA . GLY B 1 66 ? -5.543 21.406 7.68 1 94.81 66 GLY B CA 1
ATOM 1897 C C . GLY B 1 66 ? -4.48 22.016 6.785 1 94.81 66 GLY B C 1
ATOM 1898 O O . GLY B 1 66 ? -3.756 22.922 7.203 1 94.81 66 GLY B O 1
ATOM 1899 N N . ILE B 1 67 ? -4.43 21.5 5.605 1 92.81 67 ILE B N 1
ATOM 1900 C CA . ILE B 1 67 ? -3.57 22.031 4.551 1 92.81 67 ILE B CA 1
ATOM 1901 C C . ILE B 1 67 ? -4.41 22.359 3.316 1 92.81 67 ILE B C 1
ATOM 1903 O O . ILE B 1 67 ? -5.215 21.547 2.869 1 92.81 67 ILE B O 1
ATOM 1907 N N . ALA B 1 68 ? -4.254 23.578 2.824 1 88.38 68 ALA B N 1
ATOM 1908 C CA . ALA B 1 68 ? -5.043 23.984 1.663 1 88.38 68 ALA B CA 1
ATOM 1909 C C . ALA B 1 68 ? -4.703 23.141 0.442 1 88.38 68 ALA B C 1
ATOM 1911 O O . ALA B 1 68 ? -3.535 22.812 0.208 1 88.38 68 ALA B O 1
ATOM 1912 N N . GLY B 1 69 ? -5.734 22.625 -0.298 1 80.12 69 GLY B N 1
ATOM 1913 C CA . GLY B 1 69 ? -5.523 21.922 -1.55 1 80.12 69 GLY B CA 1
ATOM 1914 C C . GLY B 1 69 ? -5.016 22.828 -2.664 1 80.12 69 GLY B C 1
ATOM 1915 O O . GLY B 1 69 ? -5.645 23.828 -2.988 1 80.12 69 GLY B O 1
ATOM 1916 N N . ASN B 1 70 ? -3.736 22.922 -2.809 1 68.81 70 ASN B N 1
ATOM 1917 C CA . ASN B 1 70 ? -3.219 23.891 -3.775 1 68.81 70 ASN B CA 1
ATOM 1918 C C . ASN B 1 70 ? -3.107 23.281 -5.172 1 68.81 70 ASN B C 1
ATOM 1920 O O . ASN B 1 70 ? -2.977 22.062 -5.312 1 68.81 70 ASN B O 1
ATOM 1924 N N . LYS B 1 71 ? -3.633 24.172 -6.129 1 68.19 71 LYS B N 1
ATOM 1925 C CA . LYS B 1 71 ? -3.396 23.812 -7.527 1 68.19 71 LYS B CA 1
ATOM 1926 C C . LYS B 1 71 ? -2.125 24.469 -8.055 1 68.19 71 LYS B C 1
ATOM 1928 O O . LYS B 1 71 ? -1.812 25.594 -7.695 1 68.19 71 LYS B O 1
ATOM 1933 N N . GLU B 1 72 ? -1.235 23.75 -8.609 1 65.81 72 GLU B N 1
ATOM 1934 C CA . GLU B 1 72 ? -0.041 24.312 -9.234 1 65.81 72 GLU B CA 1
ATOM 1935 C C . GLU B 1 72 ? -0.376 25.547 -10.055 1 65.81 72 GLU B C 1
ATOM 1937 O O . GLU B 1 72 ? -1.478 25.656 -10.602 1 65.81 72 GLU B O 1
ATOM 1942 N N . PRO B 1 73 ? 0.514 26.547 -10.172 1 64.56 73 PRO B N 1
ATOM 1943 C CA . PRO B 1 73 ? 1.934 26.531 -9.805 1 64.56 73 PRO B CA 1
ATOM 1944 C C . PRO B 1 73 ? 2.193 27.125 -8.422 1 64.56 73 PRO B C 1
ATOM 1946 O O . PRO B 1 73 ? 3.342 27.156 -7.969 1 64.56 73 PRO B O 1
ATOM 1949 N N . PHE B 1 74 ? 1.241 27.625 -7.73 1 59.66 74 PHE B N 1
ATOM 1950 C CA . PHE B 1 74 ? 1.468 28.328 -6.48 1 59.66 74 PHE B CA 1
ATOM 1951 C C . PHE B 1 74 ? 1.107 27.453 -5.285 1 59.66 74 PHE B C 1
ATOM 1953 O O . PHE B 1 74 ? 0.097 27.688 -4.621 1 59.66 74 PHE B O 1
ATOM 1960 N N . VAL B 1 75 ? 1.72 26.328 -5.145 1 63.44 75 VAL B N 1
ATOM 1961 C CA . VAL B 1 75 ? 1.424 25.406 -4.051 1 63.44 75 VAL B CA 1
ATOM 1962 C C . VAL B 1 75 ? 2.305 25.734 -2.848 1 63.44 75 VAL B C 1
ATOM 1964 O O . VAL B 1 75 ? 3.523 25.859 -2.977 1 63.44 75 VAL B O 1
ATOM 1967 N N . GLN B 1 76 ? 1.72 26.328 -1.798 1 78.75 76 GLN B N 1
ATOM 1968 C CA . GLN B 1 76 ? 2.484 26.422 -0.558 1 78.75 76 GLN B CA 1
ATOM 1969 C C . GLN B 1 76 ? 2.043 25.359 0.443 1 78.75 76 GLN B C 1
ATOM 1971 O O . GLN B 1 76 ? 0.906 25.391 0.921 1 78.75 76 GLN B O 1
ATOM 1976 N N . ILE B 1 77 ? 2.855 24.375 0.571 1 85.31 77 ILE B N 1
ATOM 1977 C CA . ILE B 1 77 ? 2.617 23.359 1.588 1 85.31 77 ILE B CA 1
ATOM 1978 C C . ILE B 1 77 ? 3.24 23.797 2.912 1 85.31 77 ILE B C 1
ATOM 1980 O O . ILE B 1 77 ? 4.461 23.953 3.008 1 85.31 77 ILE B O 1
ATOM 1984 N N . PRO B 1 78 ? 2.428 24.047 3.881 1 91.88 78 PRO B N 1
ATOM 1985 C CA . PRO B 1 78 ? 2.973 24.484 5.168 1 91.88 78 PRO B CA 1
ATOM 1986 C C . PRO B 1 78 ? 3.811 23.406 5.852 1 91.88 78 PRO B C 1
ATOM 1988 O O . PRO B 1 78 ? 3.268 22.406 6.312 1 91.88 78 PRO B O 1
ATOM 1991 N N . GLU B 1 79 ? 5.008 23.688 5.977 1 92.88 79 GLU B N 1
ATOM 1992 C CA . GLU B 1 79 ? 5.957 22.734 6.543 1 92.88 79 GLU B CA 1
ATOM 1993 C C . GLU B 1 79 ? 5.613 22.406 7.996 1 92.88 79 GLU B C 1
ATOM 1995 O O . GLU B 1 79 ? 5.758 21.266 8.43 1 92.88 79 GLU B O 1
ATOM 2000 N N . ASP B 1 80 ? 5.188 23.391 8.695 1 93.38 80 ASP B N 1
ATOM 2001 C CA . ASP B 1 80 ? 4.875 23.203 10.109 1 93.38 80 ASP B CA 1
ATOM 2002 C C . ASP B 1 80 ? 3.703 22.234 10.289 1 93.38 80 ASP B C 1
ATOM 2004 O O . ASP B 1 80 ? 3.707 21.422 11.203 1 93.38 80 ASP B O 1
ATOM 2008 N N . LYS B 1 81 ? 2.705 22.328 9.438 1 94.56 81 LYS B N 1
ATOM 2009 C CA . LYS B 1 81 ? 1.562 21.422 9.516 1 94.56 81 LYS B CA 1
ATOM 2010 C C . LYS B 1 81 ? 1.964 20 9.156 1 94.56 81 LYS B C 1
ATOM 2012 O O . LYS B 1 81 ? 1.517 19.047 9.797 1 94.56 81 LYS B O 1
ATOM 2017 N N . ILE B 1 82 ? 2.799 19.875 8.172 1 96.38 82 ILE B N 1
ATOM 2018 C CA . ILE B 1 82 ? 3.299 18.562 7.781 1 96.38 82 ILE B CA 1
ATOM 2019 C C . ILE B 1 82 ? 4.102 17.953 8.922 1 96.38 82 ILE B C 1
ATOM 2021 O O . ILE B 1 82 ? 3.93 16.781 9.258 1 96.38 82 ILE B O 1
ATOM 2025 N N . SER B 1 83 ? 4.918 18.797 9.547 1 96.81 83 SER B N 1
ATOM 2026 C CA . SER B 1 83 ? 5.727 18.297 10.648 1 96.81 83 SER B CA 1
ATOM 2027 C C . SER B 1 83 ? 4.852 17.859 11.828 1 96.81 83 SER B C 1
ATOM 2029 O O . SER B 1 83 ? 5.109 16.828 12.445 1 96.81 83 SER B O 1
ATOM 2031 N N . ALA B 1 84 ? 3.867 18.625 12.109 1 96.31 84 ALA B N 1
ATOM 2032 C CA . ALA B 1 84 ? 2.951 18.281 13.195 1 96.31 84 ALA B CA 1
ATOM 2033 C C . ALA B 1 84 ? 2.195 17 12.883 1 96.31 84 ALA B C 1
ATOM 2035 O O . ALA B 1 84 ? 2.027 16.141 13.758 1 96.31 84 ALA B O 1
ATOM 2036 N N . ALA B 1 85 ? 1.717 16.891 11.648 1 97.62 85 ALA B N 1
ATOM 2037 C CA . ALA B 1 85 ? 1.029 15.672 11.227 1 97.62 85 ALA B CA 1
ATOM 2038 C C . ALA B 1 85 ? 1.956 14.461 11.305 1 97.62 85 ALA B C 1
ATOM 2040 O O . ALA B 1 85 ? 1.547 13.383 11.742 1 97.62 85 ALA B O 1
ATOM 2041 N N . LEU B 1 86 ? 3.17 14.648 10.867 1 97.75 86 LEU B N 1
ATOM 2042 C CA . LEU B 1 86 ? 4.16 13.578 10.906 1 97.75 86 LEU B CA 1
ATOM 2043 C C . LEU B 1 86 ? 4.43 13.141 12.344 1 97.75 86 LEU B C 1
ATOM 2045 O O . LEU B 1 86 ? 4.555 11.945 12.617 1 97.75 86 LEU B O 1
ATOM 2049 N N . ALA B 1 87 ? 4.543 14.094 13.227 1 97.12 87 ALA B N 1
ATOM 2050 C CA . ALA B 1 87 ? 4.746 13.766 14.641 1 97.12 87 ALA B CA 1
ATOM 2051 C C . ALA B 1 87 ? 3.604 12.914 15.18 1 97.12 87 ALA B C 1
ATOM 2053 O O . ALA B 1 87 ? 3.834 11.945 15.898 1 97.12 87 ALA B O 1
ATOM 2054 N N . ALA B 1 88 ? 2.391 13.273 14.844 1 97 88 ALA B N 1
ATOM 2055 C CA . ALA B 1 88 ? 1.225 12.5 15.258 1 97 88 ALA B CA 1
ATOM 2056 C C . ALA B 1 88 ? 1.263 11.094 14.664 1 97 88 ALA B C 1
ATOM 2058 O O . ALA B 1 88 ? 0.898 10.117 15.328 1 97 88 ALA B O 1
ATOM 2059 N N . LEU B 1 89 ? 1.676 11.023 13.422 1 97.06 89 LEU B N 1
ATOM 2060 C CA . LEU B 1 89 ? 1.766 9.758 12.703 1 97.06 89 LEU B CA 1
ATOM 2061 C C . LEU B 1 89 ? 2.803 8.836 13.336 1 97.06 89 LEU B C 1
ATOM 2063 O O . LEU B 1 89 ? 2.615 7.621 13.383 1 97.06 89 LEU B O 1
ATOM 2067 N N . LEU B 1 90 ? 3.838 9.383 13.836 1 95.62 90 LEU B N 1
ATOM 2068 C CA . LEU B 1 90 ? 4.949 8.609 14.383 1 95.62 90 LEU B CA 1
ATOM 2069 C C . LEU B 1 90 ? 4.664 8.195 15.828 1 95.62 90 LEU B C 1
ATOM 2071 O O . LEU B 1 90 ? 5.348 7.324 16.375 1 95.62 90 LEU B O 1
ATOM 2075 N N . ASP B 1 91 ? 3.727 8.82 16.484 1 95.88 91 ASP B N 1
ATOM 2076 C CA . ASP B 1 91 ? 3.312 8.453 17.828 1 95.88 91 ASP B CA 1
ATOM 2077 C C . ASP B 1 91 ? 2.48 7.176 17.828 1 95.88 91 ASP B C 1
ATOM 2079 O O . ASP B 1 91 ? 1.303 7.195 17.453 1 95.88 91 ASP B O 1
ATOM 2083 N N . LYS B 1 92 ? 2.977 6.105 18.328 1 95.19 92 LYS B N 1
ATOM 2084 C CA . LYS B 1 92 ? 2.361 4.785 18.25 1 95.19 92 LYS B CA 1
ATOM 2085 C C . LYS B 1 92 ? 1.065 4.73 19.047 1 95.19 92 LYS B C 1
ATOM 2087 O O . LYS B 1 92 ? 0.241 3.836 18.859 1 95.19 92 LYS B O 1
ATOM 2092 N N . ARG B 1 93 ? 0.817 5.598 19.953 1 96.25 93 ARG B N 1
ATOM 2093 C CA . ARG B 1 93 ? -0.423 5.66 20.719 1 96.25 93 ARG B CA 1
ATOM 2094 C C . ARG B 1 93 ? -1.609 5.98 19.812 1 96.25 93 ARG B C 1
ATOM 2096 O O . ARG B 1 93 ? -2.76 5.73 20.188 1 96.25 93 ARG B O 1
ATOM 2103 N N . ASN B 1 94 ? -1.267 6.488 18.641 1 98 94 ASN B N 1
ATOM 2104 C CA . ASN B 1 94 ? -2.324 6.84 17.703 1 98 94 ASN B CA 1
ATOM 2105 C C . ASN B 1 94 ? -2.631 5.684 16.75 1 98 94 ASN B C 1
ATOM 2107 O O . ASN B 1 94 ? -3.551 5.777 15.93 1 98 94 ASN B O 1
ATOM 2111 N N . HIS B 1 95 ? -1.928 4.613 16.797 1 98.31 95 HIS B N 1
ATOM 2112 C CA . HIS B 1 95 ? -2.062 3.506 15.859 1 98.31 95 HIS B CA 1
ATOM 2113 C C . HIS B 1 95 ? -3.086 2.486 16.344 1 98.31 95 HIS B C 1
ATOM 2115 O O . HIS B 1 95 ? -3.193 2.238 17.547 1 98.31 95 HIS B O 1
ATOM 2121 N N . PRO B 1 96 ? -3.768 1.913 15.438 1 98.62 96 PRO B N 1
ATOM 2122 C CA . PRO B 1 96 ? -3.799 2.094 13.984 1 98.62 96 PRO B CA 1
ATOM 2123 C C . PRO B 1 96 ? -4.398 3.434 13.57 1 98.62 96 PRO B C 1
ATOM 2125 O O . PRO B 1 96 ? -5.344 3.914 14.203 1 98.62 96 PRO B O 1
ATOM 2128 N N . ILE B 1 97 ? -3.854 4.035 12.508 1 98.88 97 ILE B N 1
ATOM 2129 C CA . ILE B 1 97 ? -4.238 5.387 12.117 1 98.88 97 ILE B CA 1
ATOM 2130 C C . ILE B 1 97 ? -4.512 5.43 10.609 1 98.88 97 ILE B C 1
ATOM 2132 O O . ILE B 1 97 ? -3.789 4.812 9.828 1 98.88 97 ILE B O 1
ATOM 2136 N N . LEU B 1 98 ? -5.57 6.074 10.188 1 98.94 98 LEU B N 1
ATOM 2137 C CA . LEU B 1 98 ? -5.879 6.363 8.789 1 98.94 98 LEU B CA 1
ATOM 2138 C C . LEU B 1 98 ? -5.605 7.828 8.461 1 98.94 98 LEU B C 1
ATOM 2140 O O . LEU B 1 98 ? -6.121 8.727 9.133 1 98.94 98 LEU B O 1
ATOM 2144 N N . ILE B 1 99 ? -4.793 8.039 7.48 1 98.94 99 ILE B N 1
ATOM 2145 C CA . ILE B 1 99 ? -4.523 9.383 6.973 1 98.94 99 ILE B CA 1
ATOM 2146 C C . ILE B 1 99 ? -5.336 9.625 5.703 1 98.94 99 ILE B C 1
ATOM 2148 O O . ILE B 1 99 ? -5.391 8.766 4.82 1 98.94 99 ILE B O 1
ATOM 2152 N N . HIS B 1 100 ? -5.965 10.781 5.66 1 98.81 100 HIS B N 1
ATOM 2153 C CA . HIS B 1 100 ? -6.652 11.047 4.402 1 98.81 100 HIS B CA 1
ATOM 2154 C C . HIS B 1 100 ? -6.707 12.547 4.113 1 98.81 100 HIS B C 1
ATOM 2156 O O . HIS B 1 100 ? -6.504 13.367 5.016 1 98.81 100 HIS B O 1
ATOM 2162 N N . CYS B 1 101 ? -6.879 12.914 2.889 1 98 101 CYS B N 1
ATOM 2163 C CA . CYS B 1 101 ? -7.328 14.219 2.404 1 98 101 CYS B CA 1
ATOM 2164 C C . CYS B 1 101 ? -8.547 14.07 1.503 1 98 101 CYS B C 1
ATOM 2166 O O . CYS B 1 101 ? -9.43 13.25 1.774 1 98 101 CYS B O 1
ATOM 2168 N N . ASN B 1 102 ? -8.672 14.867 0.458 1 96.69 102 ASN B N 1
ATOM 2169 C CA . ASN B 1 102 ? -9.867 14.742 -0.372 1 96.69 102 ASN B CA 1
ATOM 2170 C C . ASN B 1 102 ? -9.812 13.492 -1.248 1 96.69 102 ASN B C 1
ATOM 2172 O O . ASN B 1 102 ? -10.719 12.656 -1.203 1 96.69 102 ASN B O 1
ATOM 2176 N N . LYS B 1 103 ? -8.727 13.328 -1.912 1 97.31 103 LYS B N 1
ATOM 2177 C CA . LYS B 1 103 ? -8.641 12.227 -2.865 1 97.31 103 LYS B CA 1
ATOM 2178 C C . LYS B 1 103 ? -7.523 11.266 -2.488 1 97.31 103 LYS B C 1
ATOM 2180 O O . LYS B 1 103 ? -7.312 10.25 -3.164 1 97.31 103 LYS B O 1
ATOM 2185 N N . GLY B 1 104 ? -6.773 11.586 -1.382 1 97.69 104 GLY B N 1
ATOM 2186 C CA . GLY B 1 104 ? -5.66 10.734 -0.977 1 97.69 104 GLY B CA 1
ATOM 2187 C C . GLY B 1 104 ? -4.488 10.797 -1.938 1 97.69 104 GLY B C 1
ATOM 2188 O O . GLY B 1 104 ? -3.713 9.844 -2.035 1 97.69 104 GLY B O 1
ATOM 2189 N N . LYS B 1 105 ? -4.34 11.891 -2.625 1 97.31 105 LYS B N 1
ATOM 2190 C CA . LYS B 1 105 ? -3.34 11.953 -3.686 1 97.31 105 LYS B CA 1
ATOM 2191 C C . LYS B 1 105 ? -2.203 12.898 -3.312 1 97.31 105 LYS B C 1
ATOM 2193 O O . LYS B 1 105 ? -1.113 12.453 -2.945 1 97.31 105 LYS B O 1
ATOM 2198 N N . HIS B 1 106 ? -2.449 14.211 -3.197 1 95.81 106 HIS B N 1
ATOM 2199 C CA . HIS B 1 106 ? -1.391 15.211 -3.158 1 95.81 106 HIS B CA 1
ATOM 2200 C C . HIS B 1 106 ? -0.94 15.484 -1.728 1 95.81 106 HIS B C 1
ATOM 2202 O O . HIS B 1 106 ? 0.19 15.156 -1.354 1 95.81 106 HIS B O 1
ATOM 2208 N N . ARG B 1 107 ? -1.934 16.016 -0.882 1 96.5 107 ARG B N 1
ATOM 2209 C CA . ARG B 1 107 ? -1.561 16.312 0.497 1 96.5 107 ARG B CA 1
ATOM 2210 C C . ARG B 1 107 ? -1.141 15.055 1.236 1 96.5 107 ARG B C 1
ATOM 2212 O O . ARG B 1 107 ? -0.112 15.039 1.917 1 96.5 107 ARG B O 1
ATOM 2219 N N . THR B 1 108 ? -1.939 13.984 1.054 1 97.88 108 THR B N 1
ATOM 2220 C CA . THR B 1 108 ? -1.588 12.695 1.642 1 97.88 108 THR B CA 1
ATOM 2221 C C . THR B 1 108 ? -0.243 12.211 1.112 1 97.88 108 THR B C 1
ATOM 2223 O O . THR B 1 108 ? 0.601 11.742 1.882 1 97.88 108 THR B O 1
ATOM 2226 N N . GLY B 1 109 ? -0.036 12.352 -0.203 1 97.88 109 GLY B N 1
ATOM 2227 C CA . GLY B 1 109 ? 1.218 11.953 -0.821 1 97.88 109 GLY B CA 1
ATOM 2228 C C . GLY B 1 109 ? 2.42 12.695 -0.268 1 97.88 109 GLY B C 1
ATOM 2229 O O . GLY B 1 109 ? 3.488 12.109 -0.085 1 97.88 109 GLY B O 1
ATOM 2230 N N . CYS B 1 110 ? 2.262 13.953 -0.01 1 97.12 110 CYS B N 1
ATOM 2231 C CA . CYS B 1 110 ? 3.35 14.742 0.559 1 97.12 110 CYS B CA 1
ATOM 2232 C C . CYS B 1 110 ? 3.705 14.258 1.957 1 97.12 110 CYS B C 1
ATOM 2234 O O . CYS B 1 110 ? 4.883 14.078 2.277 1 97.12 110 CYS B O 1
ATOM 2236 N N . LEU B 1 111 ? 2.699 14.031 2.744 1 98.19 111 LEU B N 1
ATOM 2237 C CA . LEU B 1 111 ? 2.943 13.555 4.102 1 98.19 111 LEU B CA 1
ATOM 2238 C C . LEU B 1 111 ? 3.645 12.203 4.086 1 98.19 111 LEU B C 1
ATOM 2240 O O . LEU B 1 111 ? 4.633 12 4.797 1 98.19 111 LEU B O 1
ATOM 2244 N N . ILE B 1 112 ? 3.154 11.281 3.262 1 98.62 112 ILE B N 1
ATOM 2245 C CA . ILE B 1 112 ? 3.732 9.945 3.156 1 98.62 112 ILE B CA 1
ATOM 2246 C C . ILE B 1 112 ? 5.152 10.039 2.602 1 98.62 112 ILE B C 1
ATOM 2248 O O . ILE B 1 112 ? 6.043 9.305 3.035 1 98.62 112 ILE B O 1
ATOM 2252 N N . GLY B 1 113 ? 5.32 10.906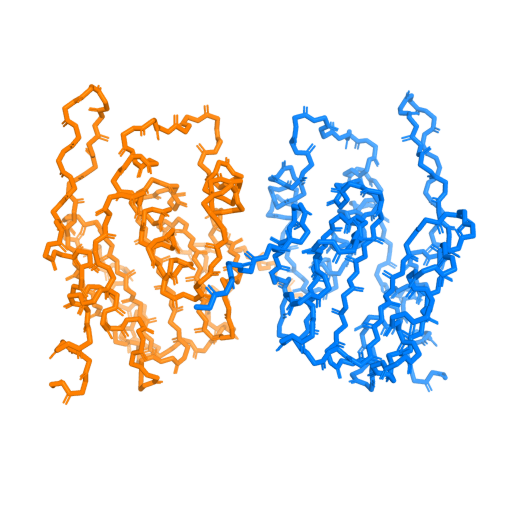 1.594 1 98.44 113 GLY B N 1
ATOM 2253 C CA . GLY B 1 113 ? 6.668 11.125 1.089 1 98.44 113 GLY B CA 1
ATOM 2254 C C . GLY B 1 113 ? 7.645 11.555 2.164 1 98.44 113 GLY B C 1
ATOM 2255 O O . GLY B 1 113 ? 8.766 11.055 2.227 1 98.44 113 GLY B O 1
ATOM 2256 N N . CYS B 1 114 ? 7.242 12.461 2.998 1 98.19 114 CYS B N 1
ATOM 2257 C CA . CYS B 1 114 ? 8.086 12.922 4.094 1 98.19 114 CYS B CA 1
ATOM 2258 C C . CYS B 1 114 ? 8.336 11.805 5.102 1 98.19 114 CYS B C 1
ATOM 2260 O O . CYS B 1 114 ? 9.422 11.703 5.668 1 98.19 114 CYS B O 1
ATOM 2262 N N . LEU B 1 115 ? 7.348 11 5.359 1 98.19 115 LEU B N 1
ATOM 2263 C CA . LEU B 1 115 ? 7.535 9.82 6.199 1 98.19 115 LEU B CA 1
ATOM 2264 C C . LEU B 1 115 ? 8.625 8.914 5.633 1 98.19 115 LEU B C 1
ATOM 2266 O O . LEU B 1 115 ? 9.484 8.438 6.371 1 98.19 115 LEU B O 1
ATOM 2270 N N . ARG B 1 116 ? 8.547 8.656 4.258 1 98.38 116 ARG B N 1
ATOM 2271 C CA . ARG B 1 116 ? 9.523 7.793 3.604 1 98.38 116 ARG B CA 1
ATOM 2272 C C . ARG B 1 116 ? 10.93 8.367 3.725 1 98.38 116 ARG B C 1
ATOM 2274 O O . ARG B 1 116 ? 11.906 7.621 3.832 1 98.38 116 ARG B O 1
ATOM 2281 N N . LYS B 1 117 ? 11.016 9.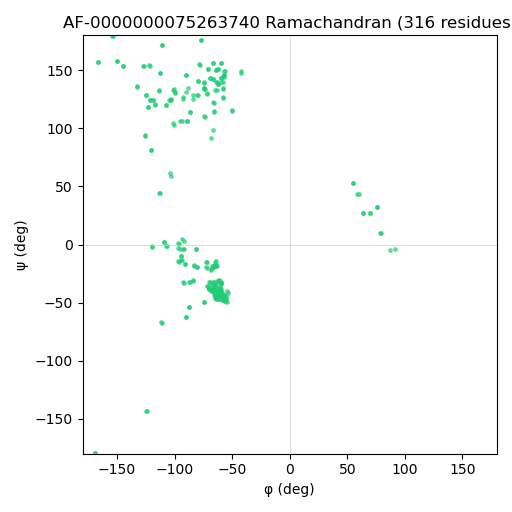703 3.77 1 96.88 117 LYS B N 1
ATOM 2282 C CA . LYS B 1 117 ? 12.312 10.336 4 1 96.88 117 LYS B CA 1
ATOM 2283 C C . LYS B 1 117 ? 12.867 9.969 5.375 1 96.88 117 LYS B C 1
ATOM 2285 O O . LYS B 1 117 ? 14.047 9.633 5.508 1 96.88 117 LYS B O 1
ATOM 2290 N N . ILE B 1 118 ? 12.039 10.078 6.297 1 95.38 118 ILE B N 1
ATOM 2291 C CA . ILE B 1 118 ? 12.43 9.727 7.66 1 95.38 118 ILE B CA 1
ATOM 2292 C C . ILE B 1 118 ? 12.859 8.266 7.715 1 95.38 118 ILE B C 1
ATOM 2294 O O . ILE B 1 118 ? 13.781 7.91 8.445 1 95.38 118 ILE B O 1
ATOM 2298 N N . GLN B 1 119 ? 12.25 7.461 6.922 1 95.88 119 GLN B N 1
ATOM 2299 C CA . GLN B 1 119 ? 12.547 6.035 6.859 1 95.88 119 GLN B CA 1
ATOM 2300 C C . GLN B 1 119 ? 13.773 5.762 5.992 1 95.88 119 GLN B C 1
ATOM 2302 O O . GLN B 1 119 ? 14.109 4.605 5.723 1 95.88 119 GLN B O 1
ATOM 2307 N N . ASN B 1 120 ? 14.32 6.781 5.395 1 96.75 120 ASN B N 1
ATOM 2308 C CA . ASN B 1 120 ? 15.586 6.758 4.668 1 96.75 120 ASN B CA 1
ATOM 2309 C C . ASN B 1 120 ? 15.438 6.086 3.307 1 96.75 120 ASN B C 1
ATOM 2311 O O . ASN B 1 120 ? 16.359 5.406 2.844 1 96.75 120 ASN B O 1
ATOM 2315 N N . TRP B 1 121 ? 14.266 6.211 2.666 1 98 121 TRP B N 1
ATOM 2316 C CA . TRP B 1 121 ? 14.102 5.75 1.291 1 98 121 TRP B CA 1
ATOM 2317 C C . TRP B 1 121 ? 14.859 6.648 0.32 1 98 121 TRP B C 1
ATOM 2319 O O . TRP B 1 121 ? 15.047 7.84 0.583 1 98 121 TRP B O 1
ATOM 2329 N N . SER B 1 122 ? 15.281 6.121 -0.736 1 98.06 122 SER B N 1
ATOM 2330 C CA . SER B 1 122 ? 15.828 6.961 -1.798 1 98.06 122 SER B CA 1
ATOM 2331 C C . SER B 1 122 ? 14.766 7.887 -2.377 1 98.06 122 SER B C 1
ATOM 2333 O O . SER B 1 122 ? 13.594 7.52 -2.455 1 98.06 122 SER B O 1
ATOM 2335 N N . HIS B 1 123 ? 15.164 9.031 -2.857 1 97.62 123 HIS B N 1
ATOM 2336 C CA . HIS B 1 123 ? 14.234 9.984 -3.451 1 97.62 123 HIS B CA 1
ATOM 2337 C C . HIS B 1 123 ? 13.508 9.375 -4.648 1 97.62 123 HIS B C 1
ATOM 2339 O O . HIS B 1 123 ? 12.305 9.578 -4.816 1 97.62 123 HIS B O 1
ATOM 2345 N N . THR B 1 124 ? 14.242 8.633 -5.406 1 97.38 124 THR B N 1
ATOM 2346 C CA . THR B 1 124 ? 13.656 7.996 -6.582 1 97.38 124 THR B CA 1
ATOM 2347 C C . THR B 1 124 ? 12.492 7.098 -6.18 1 97.38 124 THR B C 1
ATOM 2349 O O . THR B 1 124 ? 11.438 7.129 -6.812 1 97.38 124 THR B O 1
ATOM 2352 N N . SER B 1 125 ? 12.68 6.348 -5.133 1 98.06 125 SER B N 1
ATOM 2353 C CA . SER B 1 125 ? 11.648 5.434 -4.664 1 98.06 125 SER B CA 1
ATOM 2354 C C . SER B 1 125 ? 10.469 6.195 -4.059 1 98.06 125 SER B C 1
ATOM 2356 O O . SER B 1 125 ? 9.312 5.809 -4.238 1 98.06 125 SER B O 1
ATOM 2358 N N . ILE B 1 126 ? 10.781 7.234 -3.369 1 98.56 126 ILE B N 1
ATOM 2359 C CA . ILE B 1 126 ? 9.734 8.062 -2.768 1 98.56 126 ILE B CA 1
ATOM 2360 C C . ILE B 1 126 ? 8.844 8.641 -3.861 1 98.56 126 ILE B C 1
ATOM 2362 O O . ILE B 1 126 ? 7.613 8.586 -3.762 1 98.56 126 ILE B O 1
ATOM 2366 N N . PHE B 1 127 ? 9.438 9.109 -4.879 1 98.12 127 PHE B N 1
ATOM 2367 C CA . PHE B 1 127 ? 8.688 9.742 -5.957 1 98.12 127 PHE B CA 1
ATOM 2368 C C . PHE B 1 127 ? 7.895 8.711 -6.746 1 98.12 127 PHE B C 1
ATOM 2370 O O . PHE B 1 127 ? 6.793 9 -7.219 1 98.12 127 PHE B O 1
ATOM 2377 N N . ASP B 1 128 ? 8.484 7.574 -6.887 1 96.81 128 ASP B N 1
ATOM 2378 C CA . ASP B 1 128 ? 7.746 6.488 -7.531 1 96.81 128 ASP B CA 1
ATOM 2379 C C . ASP B 1 128 ? 6.445 6.188 -6.789 1 96.81 128 ASP B C 1
ATOM 2381 O O . ASP B 1 128 ? 5.383 6.078 -7.406 1 96.81 128 ASP B O 1
ATOM 2385 N N . GLU B 1 129 ? 6.547 6.074 -5.516 1 98.19 129 GLU B N 1
ATOM 2386 C CA . GLU B 1 129 ? 5.344 5.836 -4.723 1 98.19 129 GLU B CA 1
ATOM 2387 C C . GLU B 1 129 ? 4.379 7.016 -4.816 1 98.19 129 GLU B C 1
ATOM 2389 O O . GLU B 1 129 ? 3.172 6.824 -4.977 1 98.19 129 GLU B O 1
ATOM 2394 N N . TYR B 1 130 ? 4.898 8.234 -4.711 1 98.31 130 TYR B N 1
ATOM 2395 C CA . TYR B 1 130 ? 4.055 9.422 -4.816 1 98.31 130 TYR B CA 1
ATOM 2396 C C . TYR B 1 130 ? 3.266 9.414 -6.121 1 98.31 130 TYR B C 1
ATOM 2398 O O . TYR B 1 130 ? 2.047 9.609 -6.121 1 98.31 130 TYR B O 1
ATOM 2406 N N . ARG B 1 131 ? 3.932 9.125 -7.168 1 97.38 131 ARG B N 1
ATOM 2407 C CA . ARG B 1 131 ? 3.305 9.18 -8.484 1 97.38 131 ARG B CA 1
ATOM 2408 C C . ARG B 1 131 ? 2.283 8.055 -8.648 1 97.38 131 ARG B C 1
ATOM 2410 O O . ARG B 1 131 ? 1.265 8.227 -9.32 1 97.38 131 ARG B O 1
ATOM 2417 N N . ARG B 1 132 ? 2.52 6.953 -8.039 1 96.94 132 ARG B N 1
ATOM 2418 C CA . ARG B 1 132 ? 1.59 5.832 -8.109 1 96.94 132 ARG B CA 1
ATOM 2419 C C . ARG B 1 132 ? 0.231 6.215 -7.531 1 96.94 132 ARG B C 1
ATOM 2421 O O . ARG B 1 132 ? -0.809 5.848 -8.086 1 96.94 132 ARG B O 1
ATOM 2428 N N . PHE B 1 133 ? 0.259 6.992 -6.496 1 97.94 133 PHE B N 1
ATOM 2429 C CA . PHE B 1 133 ? -0.979 7.293 -5.785 1 97.94 133 PHE B CA 1
ATOM 2430 C C . PHE B 1 133 ? -1.563 8.617 -6.25 1 97.94 133 PHE B C 1
ATOM 2432 O O . PHE B 1 133 ? -2.729 8.922 -5.984 1 97.94 133 PHE B O 1
ATOM 2439 N N . SER B 1 134 ? -0.767 9.43 -6.957 1 96.62 134 SER B N 1
ATOM 2440 C CA . SER B 1 134 ? -1.264 10.734 -7.363 1 96.62 134 SER B CA 1
ATOM 2441 C C . SER B 1 134 ? -1.572 10.773 -8.852 1 96.62 134 SER B C 1
ATOM 2443 O O . SER B 1 134 ? -1.999 11.805 -9.383 1 96.62 134 SER B O 1
ATOM 2445 N N . HIS B 1 135 ? -1.304 9.641 -9.484 1 93.19 135 HIS B N 1
ATOM 2446 C CA . HIS B 1 135 ? -1.635 9.578 -10.906 1 93.19 135 HIS B CA 1
ATOM 2447 C C . HIS B 1 135 ? -3.117 9.852 -11.141 1 93.19 135 HIS B C 1
ATOM 2449 O O . HIS B 1 135 ? -3.963 9.438 -10.344 1 93.19 135 HIS B O 1
ATOM 2455 N N . PRO B 1 136 ? -3.434 10.469 -12.188 1 92 136 PRO B N 1
ATOM 2456 C CA . PRO B 1 136 ? -2.68 10.977 -13.344 1 92 136 PRO B CA 1
ATOM 2457 C C . PRO B 1 136 ? -2.234 12.422 -13.164 1 92 136 PRO B C 1
ATOM 2459 O O . PRO B 1 136 ? -1.686 13.023 -14.094 1 92 136 PRO B O 1
ATOM 2462 N N . LYS B 1 137 ? -2.445 13.094 -12.07 1 90.88 137 LYS B N 1
ATOM 2463 C CA . LYS B 1 137 ? -2.16 14.508 -11.891 1 90.88 137 LYS B CA 1
ATOM 2464 C C . LYS B 1 137 ? -1.028 14.727 -10.891 1 90.88 137 LYS B C 1
ATOM 2466 O O . LYS B 1 137 ? -1.136 15.562 -9.992 1 90.88 137 LYS B O 1
ATOM 2471 N N . SER B 1 138 ? -0.026 13.992 -10.992 1 94.25 138 SER B N 1
ATOM 2472 C CA . SER B 1 138 ? 1.116 14.18 -10.102 1 94.25 138 SER B CA 1
ATOM 2473 C C . SER B 1 138 ? 1.708 15.578 -10.242 1 94.25 138 SER B C 1
ATOM 2475 O O . SER B 1 138 ? 1.811 16.109 -11.352 1 94.25 138 SER B O 1
ATOM 2477 N N . ARG B 1 139 ? 2.127 16.109 -9.18 1 93.94 139 ARG B N 1
ATOM 2478 C CA . ARG B 1 139 ? 2.568 17.5 -9.164 1 93.94 139 ARG B CA 1
ATOM 2479 C C . ARG B 1 139 ? 4.066 17.594 -8.883 1 93.94 139 ARG B C 1
ATOM 2481 O O . ARG B 1 139 ? 4.562 17.016 -7.918 1 93.94 139 ARG B O 1
ATOM 2488 N N . SER B 1 140 ? 4.727 18.359 -9.664 1 93.62 140 SER B N 1
ATOM 2489 C CA . SER B 1 140 ? 6.164 18.562 -9.5 1 93.62 140 SER B CA 1
ATOM 2490 C C . SER B 1 140 ? 6.473 19.297 -8.195 1 93.62 140 SER B C 1
ATOM 2492 O O . SER B 1 140 ? 7.465 19 -7.531 1 93.62 140 SER B O 1
ATOM 2494 N N . MET B 1 141 ? 5.672 20.172 -7.789 1 93.69 141 MET B N 1
ATOM 2495 C CA . MET B 1 141 ? 5.91 20.969 -6.594 1 93.69 141 MET B CA 1
ATOM 2496 C C . MET B 1 141 ? 5.785 20.125 -5.332 1 93.69 141 MET B C 1
ATOM 2498 O O . MET B 1 141 ? 6.488 20.359 -4.348 1 93.69 141 MET B O 1
ATOM 2502 N N . ASP B 1 142 ? 4.848 19.203 -5.328 1 95 142 ASP B N 1
ATOM 2503 C CA . ASP B 1 142 ? 4.773 18.25 -4.215 1 95 142 ASP B CA 1
ATOM 2504 C C . ASP B 1 142 ? 6.082 17.484 -4.062 1 95 142 ASP B C 1
ATOM 2506 O O . ASP B 1 142 ? 6.598 17.344 -2.951 1 95 142 ASP B O 1
ATOM 2510 N N . GLN B 1 143 ? 6.594 17 -5.188 1 96.12 143 GLN B N 1
ATOM 2511 C CA . GLN B 1 143 ? 7.824 16.219 -5.176 1 96.12 143 GLN B CA 1
ATOM 2512 C C . GLN B 1 143 ? 9.016 17.062 -4.738 1 96.12 143 GLN B C 1
ATOM 2514 O O . GLN B 1 143 ? 9.867 16.609 -3.977 1 96.12 143 GLN B O 1
ATOM 2519 N N . GLN B 1 144 ? 9.023 18.297 -5.176 1 95.25 144 GLN B N 1
ATOM 2520 C CA . GLN B 1 144 ? 10.07 19.219 -4.738 1 95.25 144 GLN B CA 1
ATOM 2521 C C . GLN B 1 144 ? 9.977 19.484 -3.236 1 95.25 144 GLN B C 1
ATOM 2523 O O . GLN B 1 144 ? 11 19.531 -2.549 1 95.25 144 GLN B O 1
ATOM 2528 N N . PHE B 1 145 ? 8.789 19.672 -2.732 1 94.88 145 PHE B N 1
ATOM 2529 C CA . PHE B 1 145 ? 8.594 19.875 -1.3 1 94.88 145 PHE B CA 1
ATOM 2530 C C . PHE B 1 145 ? 9.148 18.688 -0.517 1 94.88 145 PHE B C 1
ATOM 2532 O O . PHE B 1 145 ? 9.891 18.875 0.452 1 94.88 145 PHE B O 1
ATOM 2539 N N . ILE B 1 146 ? 8.805 17.469 -0.953 1 97 146 ILE B N 1
ATOM 2540 C CA . ILE B 1 146 ? 9.273 16.266 -0.285 1 97 146 ILE B CA 1
ATOM 2541 C C . ILE B 1 146 ? 10.805 16.234 -0.289 1 97 146 ILE B C 1
ATOM 2543 O O . ILE B 1 146 ? 11.43 15.953 0.736 1 97 146 ILE B O 1
ATOM 2547 N N . GLU B 1 147 ? 11.344 16.547 -1.423 1 96.81 1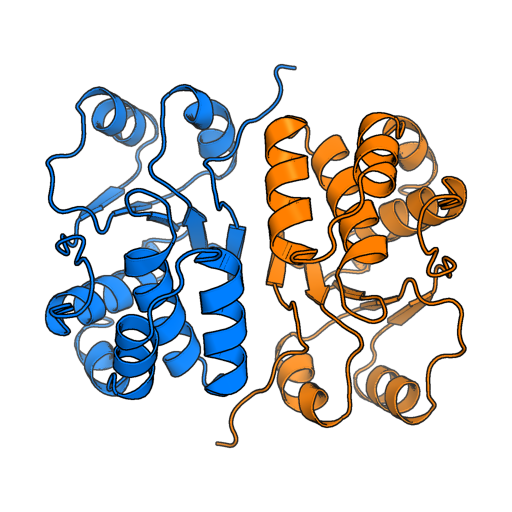47 GLU B N 1
ATOM 2548 C CA . GLU B 1 147 ? 12.789 16.516 -1.592 1 96.81 147 GLU B CA 1
ATOM 2549 C C . GLU B 1 147 ? 13.477 17.484 -0.626 1 96.81 147 GLU B C 1
ATOM 2551 O O . GLU B 1 147 ? 14.5 17.156 -0.033 1 96.81 147 GLU B O 1
ATOM 2556 N N . LEU B 1 148 ? 12.898 18.609 -0.401 1 95.44 148 LEU B N 1
ATOM 2557 C CA . LEU B 1 148 ? 13.539 19.688 0.34 1 95.44 148 LEU B CA 1
ATOM 2558 C C . LEU B 1 148 ? 13.164 19.641 1.815 1 95.44 148 LEU B C 1
ATOM 2560 O O . LEU B 1 148 ? 13.773 20.312 2.643 1 95.44 148 LEU B O 1
ATOM 2564 N N . TYR B 1 149 ? 12.164 18.875 2.137 1 95.81 149 TYR B N 1
ATOM 2565 C CA . TYR B 1 149 ? 11.695 18.797 3.514 1 95.81 149 TYR B CA 1
ATOM 2566 C C . TYR B 1 149 ? 12.812 18.344 4.449 1 95.81 149 TYR B C 1
ATOM 2568 O O . TYR B 1 149 ? 13.531 17.391 4.148 1 95.81 149 TYR B O 1
ATOM 2576 N N . ASP B 1 150 ? 12.945 19.016 5.566 1 94.06 150 ASP B N 1
ATOM 2577 C CA . ASP B 1 150 ? 13.938 18.641 6.57 1 94.06 150 ASP B CA 1
ATOM 2578 C C . ASP B 1 150 ? 13.32 17.75 7.641 1 94.06 150 ASP B C 1
ATOM 2580 O O . ASP B 1 150 ? 12.695 18.234 8.586 1 94.06 150 ASP B O 1
ATOM 2584 N N . ALA B 1 151 ? 13.617 16.531 7.605 1 89.81 151 ALA B N 1
ATOM 2585 C CA . ALA B 1 151 ? 13.008 15.508 8.453 1 89.81 151 ALA B CA 1
ATOM 2586 C C . ALA B 1 151 ? 13.414 15.695 9.914 1 89.81 151 ALA B C 1
ATOM 2588 O O . ALA B 1 151 ? 12.734 15.211 10.812 1 89.81 151 ALA B O 1
ATOM 2589 N N . LYS B 1 152 ? 14.461 16.359 10.172 1 89.12 152 LYS B N 1
ATOM 2590 C CA . LYS B 1 152 ? 14.945 16.531 11.539 1 89.12 152 LYS B CA 1
ATOM 2591 C C . LYS B 1 152 ? 13.984 17.391 12.352 1 89.12 152 LYS B C 1
ATOM 2593 O O . LYS B 1 152 ? 13.992 17.359 13.586 1 89.12 152 LYS B O 1
ATOM 2598 N N . GLN B 1 153 ? 13.164 18.109 11.719 1 89.25 153 GLN B N 1
ATOM 2599 C CA . GLN B 1 153 ? 12.258 19.047 12.383 1 89.25 153 GLN B CA 1
ATOM 2600 C C . GLN B 1 153 ? 11.156 18.297 13.133 1 89.25 153 GLN B C 1
ATOM 2602 O O . GLN B 1 153 ? 10.477 18.875 13.977 1 89.25 153 GLN B O 1
ATOM 2607 N N . VAL B 1 154 ? 10.992 17.031 12.836 1 91.62 154 VAL B N 1
ATOM 2608 C CA . VAL B 1 154 ? 9.859 16.297 13.383 1 91.62 154 VAL B CA 1
ATOM 2609 C C . VAL B 1 154 ? 10.195 15.797 14.789 1 91.62 154 VAL B C 1
ATOM 2611 O O . VAL B 1 154 ? 9.32 15.703 15.648 1 91.62 154 VAL B O 1
ATOM 2614 N N . TRP B 1 155 ? 11.414 15.492 15.078 1 87.06 155 TRP B N 1
ATOM 2615 C CA . TRP B 1 155 ? 11.805 14.742 16.266 1 87.06 155 TRP B CA 1
ATOM 2616 C C . TRP B 1 155 ? 11.523 15.531 17.531 1 87.06 155 TRP B C 1
ATOM 2618 O O . TRP B 1 155 ? 11.031 14.984 18.516 1 87.06 155 TRP B O 1
ATOM 2628 N N . PRO B 1 156 ? 11.766 16.875 17.469 1 86.62 156 PRO B N 1
ATOM 2629 C CA . PRO B 1 156 ? 11.406 17.656 18.656 1 86.62 156 PRO B CA 1
ATOM 2630 C C . PRO B 1 156 ? 9.906 17.625 18.953 1 86.62 156 PRO B C 1
ATOM 2632 O O . PRO B 1 156 ? 9.484 17.906 20.078 1 86.62 156 PRO B O 1
ATOM 2635 N N . LEU B 1 157 ? 9.133 17.266 18 1 86.38 157 LEU B N 1
ATOM 2636 C CA . LEU B 1 157 ? 7.68 17.281 18.141 1 86.38 157 LEU B CA 1
ATOM 2637 C C . LEU B 1 157 ? 7.164 15.938 18.641 1 86.38 157 LEU B C 1
ATOM 2639 O O . LEU B 1 157 ? 6.02 15.836 19.078 1 86.38 157 LEU B O 1
ATOM 2643 N N . VAL B 1 158 ? 8.133 14.906 18.484 1 79.25 158 VAL B N 1
ATOM 2644 C CA . VAL B 1 158 ? 7.762 13.555 18.875 1 79.25 158 VAL B CA 1
ATOM 2645 C C . VAL B 1 158 ? 7.969 13.375 20.375 1 79.25 158 VAL B C 1
ATOM 2647 O O . VAL B 1 158 ? 9.016 13.75 20.906 1 79.25 158 VAL B O 1
ATOM 2650 N N . ASP B 1 159 ? 7.145 12.922 21.281 1 64.94 159 ASP B N 1
ATOM 2651 C CA . ASP B 1 159 ? 7.195 12.695 22.719 1 64.94 159 ASP B CA 1
ATOM 2652 C C . ASP B 1 159 ? 6.797 13.945 23.5 1 64.94 159 ASP B C 1
ATOM 2654 O O . ASP B 1 159 ? 6.926 13.992 24.719 1 64.94 159 ASP B O 1
ATOM 2658 N N . ARG B 1 160 ? 6.539 15.18 22.703 1 46.91 160 ARG B N 1
ATOM 2659 C CA . ARG B 1 160 ? 5.938 16.25 23.5 1 46.91 160 ARG B CA 1
ATOM 2660 C C . ARG B 1 160 ? 4.48 15.93 23.812 1 46.91 160 ARG B C 1
ATOM 2662 O O . ARG B 1 160 ? 3.797 15.266 23.047 1 46.91 160 ARG B O 1
#

Solvent-accessible surface area (backbone atoms only — not comparable to full-atom values): 17259 Å² total; per-residue (Å²): 130,82,63,28,32,64,36,56,64,55,45,42,70,49,96,54,32,32,36,15,15,52,77,50,79,78,19,45,72,36,52,59,73,65,60,43,36,22,38,37,34,33,44,63,67,80,79,55,66,71,58,51,49,53,30,57,75,62,63,29,44,81,43,78,42,56,43,77,86,59,62,82,90,73,58,77,76,59,61,67,47,49,34,53,47,48,20,53,68,69,37,68,88,36,48,27,27,39,37,24,22,75,62,20,20,64,73,38,28,37,50,52,34,42,51,38,48,67,70,35,42,27,68,70,49,38,48,51,54,36,40,48,55,19,56,93,70,59,54,69,65,53,54,50,49,38,71,68,55,65,63,74,68,26,57,77,55,45,93,108,129,81,64,29,31,65,37,55,64,53,45,41,69,50,94,53,32,30,36,13,15,52,74,52,79,78,19,45,72,36,51,59,74,64,61,42,34,20,38,37,35,33,45,64,66,79,76,54,66,71,58,53,50,52,31,56,75,61,64,30,45,80,42,77,42,57,43,77,87,59,61,81,91,71,59,74,78,59,61,67,48,48,37,52,48,47,20,52,68,67,37,68,88,37,50,27,28,39,38,22,21,74,62,20,22,64,71,39,28,36,50,50,34,42,50,37,49,66,69,35,41,28,67,70,50,37,48,51,53,36,40,47,53,19,58,92,69,58,54,69,63,52,53,49,48,39,71,68,54,65,64,74,66,24,58,78,54,46,92,107

Secondary structure (DSSP, 8-state):
-PPB-PPTT-EEEETTEEEES---GGGHHHHHHHT-SEEEE---SPPPHHHHHHHHHTTPEEEE-------TTS----HHHHHHHHHHHH-GGG-SEEEE-SSSSHHHHHHHHHHHHHTTB-HHHHHHHHHHHHTTS--HHHHHHHHH--GGGGGGGTT-/-PPB-PPTT-EEEETTEEEES---GGGHHHHHHHT-SEEEE---SPPPHHHHHHHHHTTPEEEE-------TTS----HHHHHHHHHHHH-GGG-SEEEE-SSSSHHHHHHHHHHHHHTTB-HHHHHHHHHHHHTTS--HHHHHHHHH--GGGGGGGTT-

Radius of gyration: 19.68 Å; Cα contacts (8 Å, |Δi|>4): 562; chains: 2; bounding box: 46×57×50 Å

Foldseek 3Di:
DDDADAAALWDALDVQEIEFADDDPSRLVVVLVSLFQEEEEQAPDDDDPVVVVSCVVSNHHYHYLYDDDDDPDDHDGDLVSLLLSLLCVPACSRGSYYYYYHGRAQNVLLSSLLVVVVVVDDLVVSVVVNCVSNPPDRDPVSSVCSVPRDSVSNVVSHPD/DDDADAAALWDDLDVQEIEFADDDPSRLVVVLVSLFQEEEEQAPDDDDPVVVVSCVVSNHHYHYLYDDPDDPDDHDGDLVSLLLSLLCVPACSRGSYYYYYHGRAQNVLLSSLLVVVVVVDDLVVSVVVNCVSNPPDRDPVSSVCSVPRDSVSNVVSHPD

pLDDT: mean 94.46, std 8.4, range [46.47, 98.94]

Organism: NCBI:txid747725

Nearest PDB structures (foldseek):
  7moj-assembly2_B  TM=9.917E-01  e=1.439E-20  Arabidopsis thaliana
  7mod-assembly1_A  TM=9.976E-01  e=1.250E-19  Arabidopsis thaliana
  7mom-assembly1_A  TM=9.923E-01  e=1.409E-19  Arabidopsis thaliana
  2q47-assembly1_B  TM=9.881E-01  e=1.250E-19  Arabidopsis thaliana
  6e3b-assembly20_T  TM=9.522E-01  e=1.496E-19  Saccharomyces cerevisiae

Sequence (320 aa):
EEALIPPENFNMVCEHVYRSSFPKKKHYKFLEKLKLKSVLTLILEEYPEQNMKFLEEQNIQFLQFGIAGNKEPFVQIPEDKISAALAALLDKRNHPILIHCNKGKHRTGCLIGCLRKIQNWSHTSIFDEYRRFSHPKSRSMDQQFIELYDAKQVWPLVDREEALIPPENFNMVCEHVYRSSFPKKKHYKFLEKLKLKSVLTLILEEYPEQNMKFLEEQNIQFLQFGIAGNKEPFVQIPEDKISAALAALLDKRNHPILIHCNKGKHRTGCLIGCLRKIQNWSHTSIFDEYRRFSHPKSRSMDQQFIELYDAKQVWPLVDR